Protein AF-A0A7G3ZBJ2-F1 (afdb_monomer)

Secondary structure (DSSP, 8-state):
---------------------S------------S---S---SS----PPPEES-TTT--EEEE-TTS-EEEEPP--HHHHHHHHHIIIIII--SPPPPTTGGGSS-HHHHTT-TT--TTSHHHHHHHHHHHHHHHHTT-HHHHHHHHHHHHHHHGGG-GGGTTHHHHHHHHHHHHHHHHHHHHHHHHHHHHHTT-

Solvent-accessible surface area (backbone atoms only — not comparable to full-atom values): 12617 Å² total; per-residue (Å²): 134,90,86,82,87,84,86,82,91,78,91,79,80,92,75,87,87,79,89,77,78,96,73,84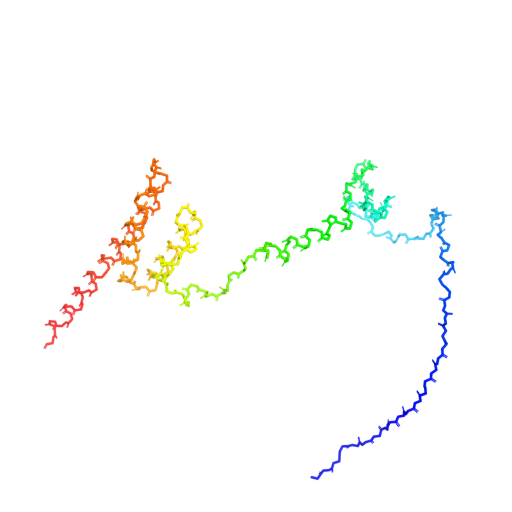,83,76,76,82,87,68,93,73,93,77,81,81,80,81,87,84,80,86,64,93,87,78,75,86,66,77,71,46,72,77,35,88,70,49,42,25,31,43,41,70,42,97,85,71,51,75,43,81,43,88,36,66,31,67,68,60,51,52,50,50,52,45,42,38,67,72,70,66,58,54,85,83,80,80,62,90,66,50,77,77,80,50,65,71,75,59,54,77,69,40,89,85,61,54,75,88,40,65,69,54,44,50,54,54,52,50,50,37,53,49,29,47,74,73,64,41,27,68,62,20,22,54,52,26,52,57,49,41,64,66,42,58,83,68,40,62,90,60,74,46,46,68,62,43,52,54,32,52,52,49,21,54,51,26,52,52,51,55,54,51,53,56,52,52,55,56,57,62,66,73,79,114

pLDDT: mean 74.69, std 22.21, range [30.48, 97.62]

Sequence (196 aa):
MQHLRSLPRTSATIGLRFIRNMSELTAARSADDAGGYSRRNGAKNQSITKPISLDETSGEVLVRKATGKTKVRKGQSDEEYQNQLYQHFQVEGGPKRTEIGWMDNVQPMDLLKDPNEHFEVKLTRQKLSDFCRRLYYHRDYAKCAELCDELVERYQPLNKKNKIAREIQELEFMAESSRRVLRIDGLNENLSNVHV

Structure (mmCIF, N/CA/C/O backbone):
data_AF-A0A7G3ZBJ2-F1
#
_entry.id   AF-A0A7G3ZBJ2-F1
#
loop_
_atom_site.group_PDB
_atom_site.id
_atom_site.type_symbol
_atom_site.label_atom_id
_atom_site.label_alt_id
_atom_site.label_comp_id
_atom_site.label_asym_id
_atom_site.label_entity_id
_atom_site.label_seq_id
_atom_site.pdbx_PDB_ins_code
_atom_site.Cartn_x
_atom_site.Cartn_y
_atom_site.Cartn_z
_atom_site.occupancy
_atom_site.B_iso_or_equiv
_atom_site.auth_seq_id
_atom_site.auth_comp_id
_atom_site.auth_asym_id
_atom_site.auth_atom_id
_atom_site.pdbx_PDB_model_num
ATOM 1 N N . MET A 1 1 ? -29.398 -47.513 -35.652 1.00 38.84 1 MET A N 1
ATOM 2 C CA . MET A 1 1 ? -29.073 -48.000 -37.010 1.00 38.84 1 MET A CA 1
ATOM 3 C C . MET A 1 1 ? -28.950 -46.783 -37.914 1.00 38.84 1 MET A C 1
ATOM 5 O O . MET A 1 1 ? -29.876 -45.994 -37.962 1.00 38.84 1 MET A O 1
ATOM 9 N N . GLN A 1 2 ? -27.715 -46.413 -38.252 1.00 34.38 2 GLN A N 1
ATOM 10 C CA . GLN A 1 2 ? -27.186 -46.468 -39.625 1.00 34.38 2 GLN A CA 1
ATOM 11 C C . GLN A 1 2 ? -27.969 -45.606 -40.628 1.00 34.38 2 GLN A C 1
ATOM 13 O O . GLN A 1 2 ? -29.032 -46.001 -41.083 1.00 34.38 2 GLN A O 1
ATOM 18 N N . HIS A 1 3 ? -27.416 -44.442 -40.980 1.00 32.34 3 HIS A N 1
ATOM 19 C CA . HIS A 1 3 ? -26.859 -44.175 -42.315 1.00 32.34 3 HIS A CA 1
ATOM 20 C C . HIS A 1 3 ? -26.637 -42.667 -42.506 1.00 32.34 3 HIS A C 1
ATOM 22 O O . HIS A 1 3 ? -27.520 -41.946 -42.959 1.00 32.34 3 HIS A O 1
ATOM 28 N N . LEU A 1 4 ? -25.417 -42.198 -42.230 1.00 39.12 4 LEU A N 1
ATOM 29 C CA . LEU A 1 4 ? -24.879 -41.025 -42.916 1.00 39.12 4 LEU A CA 1
ATOM 30 C C . LEU A 1 4 ? -23.773 -41.497 -43.854 1.00 39.12 4 LEU A C 1
ATOM 32 O O . LEU A 1 4 ? -22.937 -42.332 -43.508 1.00 39.12 4 LEU A O 1
ATOM 36 N N . ARG A 1 5 ? -23.911 -41.037 -45.092 1.00 37.78 5 ARG A N 1
ATOM 37 C CA . ARG A 1 5 ? -23.272 -41.541 -46.299 1.00 37.78 5 ARG A CA 1
ATOM 38 C C . ARG A 1 5 ? -21.774 -41.251 -46.288 1.00 37.78 5 ARG A C 1
ATOM 40 O O . ARG A 1 5 ? -21.350 -4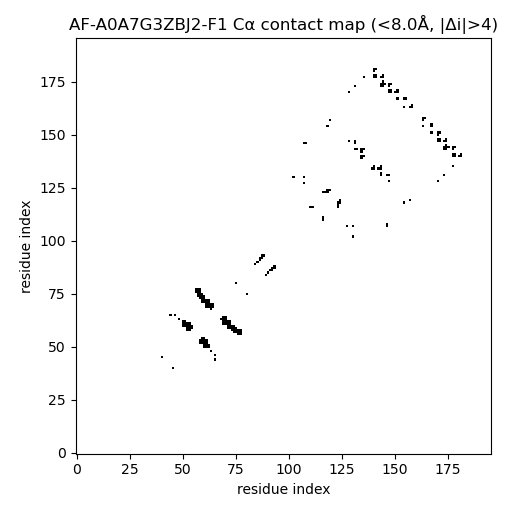0.130 -46.025 1.00 37.78 5 ARG A O 1
ATOM 47 N N . SER A 1 6 ? -21.005 -42.285 -46.603 1.00 37.03 6 SER A N 1
ATOM 48 C CA . SER A 1 6 ? -19.608 -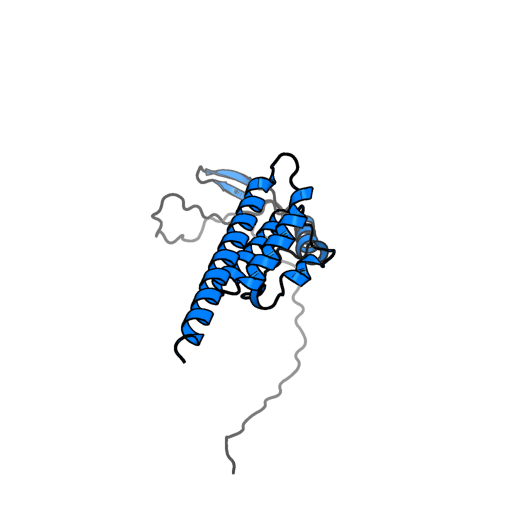42.216 -47.007 1.00 37.03 6 SER A CA 1
ATOM 49 C C . SER A 1 6 ? -19.486 -41.775 -48.469 1.00 37.03 6 SER A C 1
ATOM 51 O O . SER A 1 6 ? -20.441 -41.918 -49.233 1.00 37.03 6 SER A O 1
ATOM 53 N N . LEU A 1 7 ? -18.294 -41.263 -48.812 1.00 34.91 7 LEU A N 1
ATOM 54 C CA . LEU A 1 7 ? -17.491 -41.417 -50.049 1.00 34.91 7 LEU A CA 1
ATOM 55 C C . LEU A 1 7 ? -16.708 -40.108 -50.333 1.00 34.91 7 LEU A C 1
ATOM 57 O O . LEU A 1 7 ? -17.229 -39.035 -50.044 1.00 34.91 7 LEU A O 1
ATOM 61 N N . PRO A 1 8 ? -15.538 -40.131 -51.005 1.00 41.84 8 PRO A N 1
ATOM 62 C CA . PRO A 1 8 ? -14.461 -41.121 -50.986 1.00 41.84 8 PRO A CA 1
ATOM 63 C C . PRO A 1 8 ? -13.071 -40.493 -50.707 1.00 41.84 8 PRO A C 1
ATOM 65 O O . PRO A 1 8 ? -12.829 -39.305 -50.903 1.00 41.84 8 PRO A O 1
ATOM 68 N N . ARG A 1 9 ? -12.126 -41.344 -50.286 1.00 38.50 9 ARG A N 1
ATOM 69 C CA . ARG A 1 9 ? -10.682 -41.066 -50.292 1.00 38.50 9 ARG A CA 1
ATOM 70 C C . ARG A 1 9 ? -10.155 -41.118 -51.727 1.00 38.50 9 ARG A C 1
ATOM 72 O O . ARG A 1 9 ? -10.392 -42.106 -52.416 1.00 38.50 9 ARG A O 1
ATOM 79 N N . THR A 1 10 ? -9.345 -40.139 -52.115 1.00 39.84 10 THR A N 1
ATOM 80 C CA . THR A 1 10 ? -8.443 -40.241 -53.270 1.00 39.84 10 THR A CA 1
ATOM 81 C C . THR A 1 10 ? -7.016 -39.934 -52.830 1.00 39.84 10 THR A C 1
ATOM 83 O O . THR A 1 10 ? -6.687 -38.799 -52.494 1.00 39.84 10 THR A O 1
ATOM 86 N N . SER A 1 11 ? -6.185 -40.977 -52.825 1.00 36.69 11 SER A N 1
ATOM 87 C CA . SER A 1 11 ? -4.726 -40.886 -52.883 1.00 36.69 11 SER A CA 1
ATOM 88 C C . SER A 1 11 ? -4.293 -40.394 -54.263 1.00 36.69 11 SER A C 1
ATOM 90 O O . SER A 1 11 ? -4.744 -40.949 -55.261 1.00 36.69 11 SER A O 1
ATOM 92 N N . ALA A 1 12 ? -3.368 -39.438 -54.314 1.00 34.38 12 ALA A N 1
ATOM 93 C CA . ALA A 1 12 ? -2.434 -39.247 -55.427 1.00 34.38 12 ALA A CA 1
ATOM 94 C C . ALA A 1 12 ? -1.265 -38.383 -54.913 1.00 34.38 12 ALA A C 1
ATOM 96 O O . ALA A 1 12 ? -1.462 -37.245 -54.508 1.00 34.38 12 ALA A O 1
ATOM 97 N N . THR A 1 13 ? -0.123 -38.996 -54.610 1.00 35.88 13 THR A N 1
ATOM 98 C CA . THR A 1 13 ? 1.076 -39.066 -55.470 1.00 35.88 13 THR A CA 1
ATOM 99 C C . THR A 1 13 ? 2.076 -37.962 -55.130 1.00 35.88 13 THR A C 1
ATOM 101 O O . THR A 1 13 ? 1.893 -36.787 -55.426 1.00 35.88 13 THR A O 1
ATOM 104 N N . ILE A 1 14 ? 3.164 -38.405 -54.501 1.00 41.78 14 ILE A N 1
ATOM 105 C CA . ILE A 1 14 ? 4.417 -37.686 -54.279 1.00 41.78 14 ILE A CA 1
ATOM 106 C C . ILE A 1 14 ? 4.976 -37.227 -55.631 1.00 41.78 14 ILE A C 1
ATOM 108 O O . ILE A 1 14 ? 5.283 -38.049 -56.492 1.00 41.78 14 ILE A O 1
ATOM 112 N N . GLY A 1 15 ? 5.130 -35.914 -55.791 1.00 30.94 15 GLY A N 1
ATOM 113 C CA . GLY A 1 15 ? 5.849 -35.286 -56.893 1.00 30.94 15 GLY A CA 1
ATOM 114 C C . GLY A 1 15 ? 6.972 -34.419 -56.342 1.00 30.94 15 GLY A C 1
ATOM 115 O O . GLY A 1 15 ? 6.748 -33.283 -55.935 1.00 30.94 15 GLY A O 1
ATOM 116 N N . LEU A 1 16 ? 8.183 -34.977 -56.308 1.00 39.56 16 LEU A N 1
ATOM 117 C CA . LEU A 1 16 ? 9.421 -34.216 -56.175 1.00 39.56 16 LEU A CA 1
ATOM 118 C C . LEU A 1 16 ? 9.603 -33.276 -57.381 1.00 39.56 16 LEU A C 1
ATOM 120 O O . LEU A 1 16 ? 9.227 -33.626 -58.497 1.00 39.56 16 LEU A O 1
ATOM 124 N N . ARG A 1 17 ? 10.365 -32.201 -57.134 1.00 36.50 17 ARG A N 1
ATOM 125 C CA . ARG A 1 17 ? 10.968 -31.218 -58.062 1.00 36.50 17 ARG A CA 1
ATOM 126 C C . ARG A 1 17 ? 10.160 -29.934 -58.261 1.00 36.50 17 ARG A C 1
ATOM 128 O O . ARG A 1 17 ? 9.289 -29.866 -59.114 1.00 36.50 17 ARG A O 1
ATOM 135 N N . PHE A 1 18 ? 10.623 -28.862 -57.620 1.00 32.25 18 PHE A N 1
ATOM 136 C CA . PHE A 1 18 ? 11.300 -27.809 -58.381 1.00 32.25 18 PHE A CA 1
ATOM 137 C C . PHE A 1 18 ? 12.187 -26.971 -57.450 1.00 32.25 18 PHE A C 1
ATOM 139 O O . PHE A 1 18 ? 11.706 -26.217 -56.610 1.00 32.25 18 PHE A O 1
ATOM 146 N N . ILE A 1 19 ? 13.501 -27.130 -57.607 1.00 42.44 19 ILE A N 1
ATOM 147 C CA . ILE A 1 19 ? 14.496 -26.162 -57.148 1.00 42.44 19 ILE A CA 1
ATOM 148 C C . ILE A 1 19 ? 14.246 -24.908 -57.985 1.00 42.44 19 ILE A C 1
ATOM 150 O O . ILE A 1 19 ? 14.411 -24.951 -59.204 1.00 42.44 19 ILE A O 1
ATOM 154 N N . ARG A 1 20 ? 13.805 -23.809 -57.367 1.00 39.06 20 ARG A N 1
ATOM 155 C CA . ARG A 1 20 ? 13.787 -22.507 -58.035 1.00 39.06 20 ARG A CA 1
ATOM 156 C C . ARG A 1 20 ? 14.965 -21.697 -57.512 1.00 39.06 20 ARG A C 1
ATOM 158 O O . ARG A 1 20 ? 15.033 -21.383 -56.328 1.00 39.06 20 ARG A O 1
ATOM 165 N N . ASN A 1 21 ? 15.901 -21.454 -58.423 1.00 33.31 21 ASN A N 1
ATOM 166 C CA . ASN A 1 21 ? 17.120 -20.682 -58.245 1.00 33.31 21 ASN A CA 1
ATOM 167 C C . ASN A 1 21 ? 16.863 -19.355 -57.515 1.00 33.31 21 ASN A C 1
ATOM 169 O O . ASN A 1 21 ? 16.051 -18.541 -57.950 1.00 33.31 21 ASN A O 1
ATOM 173 N N . MET A 1 22 ? 17.615 -19.147 -56.433 1.00 38.25 22 MET A N 1
ATOM 174 C CA . MET A 1 22 ? 17.871 -17.859 -55.785 1.00 38.25 22 MET A CA 1
ATOM 175 C C . MET A 1 22 ? 18.928 -17.095 -56.595 1.00 38.25 22 MET A C 1
ATOM 177 O O . MET A 1 22 ? 20.087 -16.995 -56.204 1.00 38.25 22 MET A O 1
ATOM 181 N N . SER A 1 23 ? 18.540 -16.597 -57.762 1.00 41.78 23 SER A N 1
ATOM 182 C CA . SER A 1 23 ? 19.314 -15.619 -58.527 1.00 41.78 23 SER A CA 1
ATOM 183 C C . SER A 1 23 ? 18.360 -14.902 -59.474 1.00 41.78 23 SER A C 1
ATOM 185 O O . SER A 1 23 ? 17.627 -15.575 -60.191 1.00 41.78 23 SER A O 1
ATOM 187 N N . GLU A 1 24 ? 18.411 -13.568 -59.472 1.00 34.69 24 GLU A N 1
ATOM 188 C CA . GLU A 1 24 ? 17.539 -12.616 -60.189 1.00 34.69 24 GLU A CA 1
ATOM 189 C C . GLU A 1 24 ? 16.299 -12.121 -59.424 1.00 34.69 24 GLU A C 1
ATOM 191 O O . GLU A 1 24 ? 15.160 -12.230 -59.867 1.00 34.69 24 GLU A O 1
ATOM 196 N N . LEU A 1 25 ? 16.538 -11.447 -58.296 1.00 35.69 25 LEU A N 1
ATOM 197 C CA . LEU A 1 25 ? 15.772 -10.242 -57.967 1.00 35.69 25 LEU A CA 1
ATOM 198 C C . LEU A 1 25 ? 16.616 -9.050 -58.415 1.00 35.69 25 LEU A C 1
ATOM 200 O O . LEU A 1 25 ? 17.435 -8.514 -57.671 1.00 35.69 25 LEU A O 1
ATOM 204 N N . THR A 1 26 ? 16.468 -8.680 -59.684 1.00 31.06 26 THR A N 1
ATOM 205 C CA . THR A 1 26 ? 16.957 -7.407 -60.202 1.00 31.06 26 THR A CA 1
ATOM 206 C C . THR A 1 26 ? 16.241 -6.293 -59.446 1.00 31.06 26 THR A C 1
ATOM 208 O O . THR A 1 26 ? 15.053 -6.040 -59.633 1.00 31.06 26 THR A O 1
ATOM 211 N N . ALA A 1 27 ? 16.969 -5.644 -58.538 1.00 37.03 27 ALA A N 1
ATOM 212 C CA . ALA A 1 27 ? 16.529 -4.422 -57.890 1.00 37.03 27 ALA A CA 1
ATOM 213 C C . ALA A 1 27 ? 16.162 -3.404 -58.977 1.00 37.03 27 ALA A C 1
ATOM 215 O O . ALA A 1 27 ? 17.021 -2.981 -59.756 1.00 37.03 27 ALA A O 1
ATOM 216 N N . ALA A 1 28 ? 14.884 -3.031 -59.040 1.00 30.48 28 ALA A N 1
ATOM 217 C CA . ALA A 1 28 ? 14.400 -1.978 -59.916 1.00 30.48 28 ALA A CA 1
ATOM 218 C C . ALA A 1 28 ? 15.052 -0.648 -59.507 1.00 30.48 28 ALA A C 1
ATOM 220 O O . ALA A 1 28 ? 14.582 0.075 -58.630 1.00 30.48 28 ALA A O 1
ATOM 221 N N . ARG A 1 29 ? 16.185 -0.340 -60.139 1.00 41.03 29 ARG A N 1
ATOM 222 C CA . ARG A 1 29 ? 16.780 0.992 -60.188 1.00 41.03 29 ARG A CA 1
ATOM 223 C C . ARG A 1 29 ? 16.007 1.813 -61.215 1.00 41.03 29 ARG A C 1
ATOM 225 O O . ARG A 1 29 ? 16.384 1.830 -62.379 1.00 41.03 29 ARG A O 1
ATOM 232 N N . SER A 1 30 ? 14.934 2.465 -60.788 1.00 35.56 30 SER A N 1
ATOM 233 C CA . SER A 1 30 ? 14.492 3.777 -61.282 1.00 35.56 30 SER A CA 1
ATOM 234 C C . SER A 1 30 ? 13.194 4.154 -60.592 1.00 35.56 30 SER A C 1
ATOM 236 O O . SER A 1 30 ? 12.269 3.354 -60.474 1.00 35.56 30 SER A O 1
ATOM 238 N N . ALA A 1 31 ? 13.152 5.388 -60.102 1.00 45.31 31 ALA A N 1
ATOM 239 C CA . ALA A 1 31 ? 11.921 6.035 -59.702 1.00 45.31 31 ALA A CA 1
ATOM 240 C C . ALA A 1 31 ? 11.109 6.330 -60.970 1.00 45.31 31 ALA A C 1
ATOM 242 O O . ALA A 1 31 ? 11.235 7.410 -61.540 1.00 45.31 31 ALA A O 1
ATOM 243 N N . ASP A 1 32 ? 10.308 5.363 -61.412 1.00 33.22 32 ASP A N 1
ATOM 244 C CA . ASP A 1 32 ? 9.278 5.607 -62.415 1.00 33.22 32 ASP A CA 1
ATOM 245 C C . ASP A 1 32 ? 8.028 6.142 -61.713 1.00 33.22 32 ASP A C 1
ATOM 247 O O . ASP A 1 32 ? 7.272 5.435 -61.043 1.00 33.22 32 ASP A O 1
ATOM 251 N N . ASP A 1 33 ? 7.857 7.451 -61.857 1.00 50.22 33 ASP A N 1
ATOM 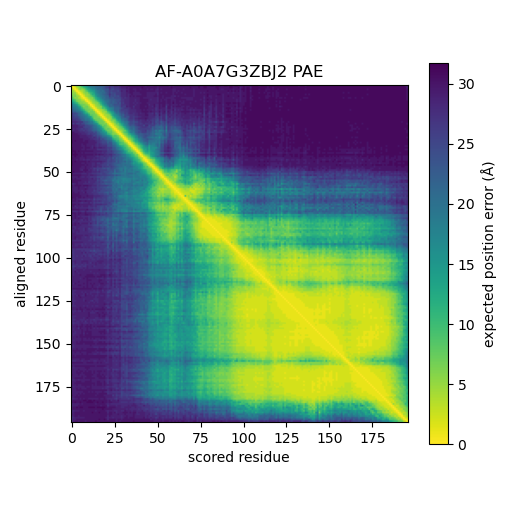252 C CA . ASP A 1 33 ? 6.668 8.214 -61.511 1.00 50.22 33 ASP A CA 1
ATOM 253 C C . ASP A 1 33 ? 5.547 7.854 -62.506 1.00 50.22 33 ASP A C 1
ATOM 255 O O . ASP A 1 33 ? 5.306 8.552 -63.489 1.00 50.22 33 ASP A O 1
ATOM 259 N N . ALA A 1 34 ? 4.902 6.699 -62.321 1.00 42.94 34 ALA A N 1
ATOM 260 C CA . ALA A 1 34 ? 3.821 6.255 -63.200 1.00 42.94 34 ALA A CA 1
ATOM 261 C C . ALA A 1 34 ? 2.814 5.350 -62.470 1.00 42.94 34 ALA A C 1
ATOM 263 O O . ALA A 1 34 ? 2.976 4.134 -62.408 1.00 42.94 34 ALA A O 1
ATOM 264 N N . GLY A 1 35 ? 1.726 5.933 -61.946 1.00 34.09 35 GLY A N 1
ATOM 265 C CA . GLY A 1 35 ? 0.569 5.134 -61.518 1.00 34.09 35 GLY A CA 1
ATOM 266 C C . GLY A 1 35 ? -0.373 5.764 -60.492 1.00 34.09 35 GLY A C 1
ATOM 267 O O . GLY A 1 35 ? -0.437 5.310 -59.358 1.00 34.09 35 GLY A O 1
ATOM 268 N N . GLY A 1 36 ? -1.141 6.777 -60.905 1.00 36.84 36 GLY A N 1
ATOM 269 C CA . GLY A 1 36 ? -2.506 7.052 -60.426 1.00 36.84 36 GLY A CA 1
ATOM 270 C C . GLY A 1 36 ? -2.800 7.002 -58.918 1.00 36.84 36 GLY A C 1
ATOM 271 O O . GLY A 1 36 ? -3.509 6.112 -58.453 1.00 36.84 36 GLY A O 1
ATOM 272 N N . TYR A 1 37 ? -2.414 8.038 -58.170 1.00 41.81 37 TYR A N 1
ATOM 273 C CA . TYR A 1 37 ? -3.055 8.323 -56.883 1.00 41.81 37 TYR A CA 1
ATOM 274 C C . TYR A 1 37 ? -4.494 8.801 -57.126 1.00 41.81 37 TYR A C 1
ATOM 276 O O . TYR A 1 37 ? -4.718 9.889 -57.663 1.00 41.81 37 TYR A O 1
ATOM 284 N N . SER A 1 38 ? -5.476 7.986 -56.726 1.00 44.78 38 SER A N 1
ATOM 285 C CA . SER A 1 38 ? -6.883 8.386 -56.638 1.00 44.78 38 SER A CA 1
ATOM 286 C C . SER A 1 38 ? -6.992 9.681 -55.828 1.00 44.78 38 SER A C 1
ATOM 288 O O . SER A 1 38 ? -6.735 9.716 -54.624 1.00 44.78 38 SER A O 1
ATOM 290 N N . ARG A 1 39 ? -7.341 10.773 -56.515 1.00 46.78 39 ARG A N 1
ATOM 291 C CA . ARG A 1 39 ? -7.522 12.107 -55.940 1.00 46.78 39 ARG A CA 1
ATOM 292 C C . ARG A 1 39 ? -8.832 12.159 -55.152 1.00 46.78 39 ARG A C 1
ATOM 294 O O . ARG A 1 39 ? -9.816 12.735 -55.600 1.00 46.78 39 ARG A O 1
ATOM 301 N N . ARG A 1 40 ? -8.841 11.592 -53.949 1.00 48.91 40 ARG A N 1
ATOM 302 C CA . ARG A 1 40 ? -9.717 12.058 -52.861 1.00 48.91 40 ARG A CA 1
ATOM 303 C C . ARG A 1 40 ? -8.842 12.522 -51.699 1.00 48.91 40 ARG A C 1
ATOM 305 O O . ARG A 1 40 ? -8.891 11.986 -50.602 1.00 48.91 40 ARG A O 1
ATOM 312 N N . ASN A 1 41 ? -8.009 13.520 -51.995 1.00 43.47 41 ASN A N 1
ATOM 313 C CA . ASN A 1 41 ? -7.133 14.199 -51.045 1.00 43.47 41 ASN A CA 1
ATOM 314 C C . ASN A 1 41 ? -7.775 15.537 -50.659 1.00 43.47 41 ASN A C 1
ATOM 316 O O . ASN A 1 41 ? -8.068 16.346 -51.536 1.00 43.47 41 ASN A O 1
ATOM 320 N N . GLY A 1 42 ? -7.990 15.763 -49.360 1.00 45.06 42 GLY A N 1
ATOM 321 C CA . GLY A 1 42 ? -8.689 16.953 -48.856 1.00 45.06 42 GLY A CA 1
ATOM 322 C C . GLY A 1 42 ? -8.424 17.309 -47.388 1.00 45.06 42 GLY A C 1
ATOM 323 O O . GLY A 1 42 ? -9.189 18.073 -46.814 1.00 45.06 42 GLY A O 1
ATOM 324 N N . ALA A 1 43 ? -7.357 16.795 -46.766 1.00 51.31 43 ALA A N 1
ATOM 325 C CA . ALA A 1 43 ? -6.934 17.233 -45.434 1.00 51.31 43 ALA A CA 1
ATOM 326 C C . ALA A 1 43 ? -5.463 17.675 -45.444 1.00 51.31 43 ALA A C 1
ATOM 328 O O . ALA A 1 43 ? -4.601 17.022 -46.035 1.00 51.31 43 ALA A O 1
ATOM 329 N N . LYS A 1 44 ? -5.180 18.806 -44.786 1.00 45.25 44 LYS A N 1
ATOM 330 C CA . LYS A 1 44 ? -3.832 19.364 -44.594 1.00 45.25 44 LYS A CA 1
ATOM 331 C C . LYS A 1 44 ? -2.962 18.319 -43.862 1.00 45.25 44 LYS A C 1
ATOM 333 O O . LYS A 1 44 ? -3.402 17.793 -42.846 1.00 45.25 44 LYS A O 1
ATOM 338 N N . ASN A 1 45 ? -1.741 18.064 -44.352 1.00 49.19 45 ASN A N 1
ATOM 339 C CA . ASN A 1 45 ? -0.761 17.069 -43.857 1.00 49.19 45 ASN A CA 1
ATOM 340 C C . ASN A 1 45 ? -0.956 15.599 -44.288 1.00 49.19 45 ASN A C 1
ATOM 342 O O . ASN A 1 45 ? -0.853 14.700 -43.457 1.00 49.19 45 ASN A O 1
ATOM 346 N N . GLN A 1 46 ? -1.139 15.312 -45.579 1.00 53.69 46 GLN A N 1
ATOM 347 C CA . GLN A 1 46 ? -0.926 13.949 -46.086 1.00 53.69 46 GLN A CA 1
ATOM 348 C C . GLN A 1 46 ? 0.257 13.877 -47.056 1.00 53.69 46 GLN A C 1
ATOM 350 O O . GLN A 1 46 ? 0.109 14.025 -48.263 1.00 53.69 46 GLN A O 1
ATOM 355 N N . SER A 1 47 ? 1.437 13.585 -46.508 1.00 48.53 47 SER A N 1
ATOM 356 C CA . SER A 1 47 ? 2.474 12.835 -47.220 1.00 48.53 47 SER A CA 1
ATOM 357 C C . SER A 1 47 ? 2.822 11.604 -46.385 1.00 48.53 47 SER A C 1
ATOM 359 O O . SER A 1 47 ? 3.827 11.579 -45.673 1.00 48.53 47 SER A O 1
ATOM 361 N N . ILE A 1 48 ? 1.972 10.577 -46.435 1.00 51.62 48 ILE A N 1
ATOM 362 C CA . ILE A 1 48 ? 2.367 9.233 -45.996 1.00 51.62 48 ILE A CA 1
ATOM 363 C C . ILE A 1 48 ? 3.235 8.648 -47.118 1.00 51.62 48 ILE A C 1
ATOM 365 O O . ILE A 1 48 ? 2.824 7.783 -47.884 1.00 51.62 48 ILE A O 1
ATOM 369 N N . THR A 1 49 ? 4.444 9.185 -47.270 1.00 56.91 49 THR A N 1
ATOM 370 C CA . THR A 1 49 ? 5.524 8.464 -47.946 1.00 56.91 49 THR A CA 1
ATOM 371 C C . THR A 1 49 ? 5.950 7.359 -46.998 1.00 56.91 49 THR A C 1
ATOM 373 O O . THR A 1 49 ? 6.322 7.651 -45.858 1.00 56.91 49 THR A O 1
ATOM 376 N N . LYS A 1 50 ? 5.863 6.103 -47.448 1.00 57.56 50 LYS A N 1
ATOM 377 C CA . LYS A 1 50 ? 6.431 4.975 -46.708 1.00 57.56 50 LYS A CA 1
ATOM 378 C C . LYS A 1 50 ? 7.885 5.324 -46.346 1.00 57.56 50 LYS A C 1
ATOM 380 O O . LYS A 1 50 ? 8.579 5.885 -47.200 1.00 57.56 50 LYS A O 1
ATOM 385 N N . PRO A 1 51 ? 8.320 5.082 -45.100 1.00 59.97 51 PRO A N 1
ATOM 386 C CA . PRO A 1 51 ? 9.702 5.316 -44.711 1.00 59.97 51 PRO A CA 1
ATOM 387 C C . PRO A 1 51 ? 10.642 4.594 -45.680 1.00 59.97 51 PRO A C 1
ATOM 389 O O . PRO A 1 51 ? 10.422 3.427 -45.993 1.00 59.97 51 PRO A O 1
ATOM 392 N N . ILE A 1 52 ? 11.656 5.305 -46.173 1.00 64.56 52 ILE A N 1
ATOM 393 C CA . ILE A 1 52 ? 12.707 4.715 -47.003 1.00 64.56 52 ILE A CA 1
ATOM 394 C C . ILE A 1 52 ? 13.802 4.279 -46.031 1.00 64.56 52 ILE A C 1
ATOM 396 O O . ILE A 1 52 ? 14.387 5.131 -45.352 1.00 64.56 52 ILE A O 1
ATOM 400 N N . SER A 1 53 ? 14.023 2.970 -45.916 1.00 62.28 53 SER A N 1
ATOM 401 C CA . SER A 1 53 ? 15.168 2.408 -45.199 1.00 62.28 53 SER A CA 1
ATOM 402 C C . SER A 1 53 ? 16.443 2.822 -45.930 1.00 62.28 53 SER A C 1
ATOM 404 O O . SER A 1 53 ? 16.562 2.624 -47.138 1.00 62.28 53 SER A O 1
ATOM 406 N N . LEU A 1 54 ? 17.356 3.476 -45.213 1.00 63.44 54 LEU A N 1
ATOM 407 C CA . LEU A 1 54 ? 18.632 3.936 -45.767 1.00 63.44 54 LEU A CA 1
ATOM 408 C C . LEU A 1 54 ? 19.689 2.837 -45.722 1.00 63.44 54 LEU A C 1
ATOM 410 O O . LEU A 1 54 ? 20.538 2.776 -46.606 1.00 63.44 54 LEU A O 1
ATOM 414 N N . ASP A 1 55 ? 19.613 1.984 -44.706 1.00 66.25 55 ASP A N 1
ATOM 415 C CA . ASP A 1 55 ? 20.541 0.891 -44.476 1.00 66.25 55 ASP A CA 1
ATOM 416 C C . ASP A 1 55 ? 19.809 -0.256 -43.766 1.00 66.25 55 ASP A C 1
ATOM 418 O O . ASP A 1 55 ? 19.142 -0.048 -42.749 1.00 66.25 55 ASP A O 1
ATOM 422 N N . GLU A 1 56 ? 19.906 -1.457 -44.336 1.00 66.12 56 GLU A N 1
ATOM 423 C CA . GLU A 1 56 ? 19.268 -2.670 -43.813 1.00 66.12 56 GLU A CA 1
ATOM 424 C C . GLU A 1 56 ? 19.946 -3.149 -42.521 1.00 66.12 56 GLU A C 1
ATOM 426 O O . GLU A 1 56 ? 19.284 -3.739 -41.676 1.00 66.12 56 GLU A O 1
ATOM 431 N N . THR A 1 57 ? 21.233 -2.838 -42.327 1.00 66.19 57 THR A N 1
ATOM 432 C CA . THR A 1 57 ? 22.017 -3.287 -41.165 1.00 66.19 57 THR A CA 1
ATOM 433 C C . THR A 1 57 ? 21.844 -2.421 -39.915 1.00 66.19 57 THR A C 1
ATOM 435 O O . THR A 1 57 ? 21.728 -2.943 -38.808 1.00 66.19 57 THR A O 1
ATOM 438 N N . SER A 1 58 ? 21.819 -1.093 -40.053 1.00 68.00 58 SER A N 1
ATOM 439 C CA . SER A 1 58 ? 21.607 -0.173 -38.922 1.00 68.00 58 SER A CA 1
ATOM 440 C C . SER A 1 58 ? 20.133 0.122 -38.632 1.00 68.00 58 SER A C 1
ATOM 442 O O . SER A 1 58 ? 19.818 0.702 -37.591 1.00 68.00 58 SER A O 1
ATOM 444 N N . GLY A 1 59 ? 19.226 -0.241 -39.546 1.00 69.56 59 GLY A N 1
ATOM 445 C CA . GLY A 1 59 ? 17.796 0.048 -39.438 1.00 69.56 59 GLY A CA 1
ATOM 446 C C . GLY A 1 59 ? 17.465 1.540 -39.564 1.00 69.56 59 GLY A C 1
ATOM 447 O O . GLY A 1 59 ? 16.401 1.977 -39.121 1.00 69.56 59 GLY A O 1
ATOM 448 N N . GLU A 1 60 ? 18.381 2.358 -40.094 1.00 80.62 60 GLU A N 1
ATOM 449 C CA . GLU A 1 60 ? 18.186 3.801 -40.226 1.00 80.62 60 GLU A CA 1
ATOM 450 C C . GLU A 1 60 ? 17.097 4.143 -41.245 1.00 80.62 60 GLU A C 1
ATOM 452 O O . GLU A 1 60 ? 17.025 3.601 -42.351 1.00 80.62 60 GLU A O 1
ATOM 457 N N . VAL A 1 61 ? 16.248 5.109 -40.882 1.00 78.50 61 VAL A N 1
ATOM 458 C CA . VAL A 1 61 ? 15.071 5.471 -41.677 1.00 78.50 61 VAL A CA 1
ATOM 459 C C . VAL A 1 61 ? 15.073 6.950 -42.032 1.00 78.50 61 VAL A C 1
ATOM 461 O O . VAL A 1 61 ? 15.148 7.827 -41.161 1.00 78.50 61 VAL A O 1
ATOM 464 N N . LEU A 1 62 ? 14.890 7.247 -43.321 1.00 77.31 62 LEU A N 1
ATOM 465 C CA . LEU A 1 62 ? 14.642 8.603 -43.793 1.00 77.31 62 LEU A CA 1
ATOM 466 C C . LEU A 1 62 ? 13.156 8.949 -43.652 1.00 77.31 62 LEU A C 1
ATOM 468 O O . LEU A 1 62 ? 12.292 8.367 -44.310 1.00 77.31 62 LEU A O 1
ATOM 472 N N . VAL A 1 63 ? 12.851 9.955 -42.833 1.00 75.12 63 VAL A N 1
ATOM 473 C CA . VAL A 1 63 ? 11.481 10.449 -42.643 1.00 75.12 63 VAL A CA 1
ATOM 474 C C . VAL A 1 63 ? 11.359 11.869 -43.191 1.00 75.12 63 VAL A C 1
ATOM 476 O O . VAL A 1 63 ? 12.098 12.773 -42.787 1.00 75.12 63 VAL A O 1
ATOM 479 N N . ARG A 1 64 ? 10.394 12.098 -44.092 1.00 74.25 64 ARG A N 1
ATOM 480 C CA . ARG A 1 64 ? 10.005 13.450 -44.525 1.00 74.25 64 ARG A CA 1
ATOM 481 C C . ARG A 1 64 ? 9.120 14.098 -43.463 1.00 74.25 64 ARG A C 1
ATOM 483 O O . ARG A 1 64 ? 8.112 13.533 -43.051 1.00 74.25 64 ARG A O 1
ATOM 490 N N . LYS A 1 65 ? 9.500 15.290 -43.000 1.00 72.12 65 LYS A N 1
ATOM 491 C CA . LYS A 1 65 ? 8.677 16.099 -42.092 1.00 72.12 65 LYS A CA 1
ATOM 492 C C . LYS A 1 65 ? 7.565 16.807 -42.868 1.00 72.12 65 LYS A C 1
ATOM 494 O O . LYS A 1 65 ? 7.716 17.080 -44.055 1.00 72.12 65 LYS A O 1
ATOM 499 N N . ALA A 1 66 ? 6.518 17.230 -42.159 1.00 67.25 66 ALA A N 1
ATOM 500 C CA . ALA A 1 66 ? 5.442 18.057 -42.719 1.00 67.25 66 ALA A CA 1
ATOM 501 C C . ALA A 1 66 ? 5.943 19.372 -43.360 1.00 67.25 66 ALA A C 1
ATOM 503 O O . ALA A 1 66 ? 5.303 19.909 -44.253 1.00 67.25 66 ALA A O 1
ATOM 504 N N . THR A 1 67 ? 7.115 19.869 -42.945 1.00 71.31 67 THR A N 1
ATOM 505 C CA . THR A 1 67 ? 7.779 21.055 -43.515 1.00 71.31 67 THR A CA 1
ATOM 506 C C . THR A 1 67 ? 8.568 20.779 -44.802 1.00 71.31 67 THR A C 1
ATOM 508 O O . THR A 1 67 ? 9.287 21.654 -45.272 1.00 71.31 67 THR A O 1
ATOM 511 N N . GLY A 1 68 ? 8.512 19.559 -45.344 1.00 66.62 68 GLY A N 1
ATOM 512 C CA . GLY A 1 68 ? 9.232 19.145 -46.555 1.00 66.62 68 GLY A CA 1
ATOM 513 C C . GLY A 1 68 ? 10.697 18.748 -46.336 1.00 66.62 68 GLY A C 1
ATOM 514 O O . GLY A 1 68 ? 11.289 18.103 -47.197 1.00 66.62 68 GLY A O 1
ATOM 515 N N . LYS A 1 69 ? 11.288 19.059 -45.173 1.00 74.00 69 LYS A N 1
ATOM 516 C CA . LYS A 1 69 ? 12.669 18.671 -44.832 1.00 74.00 69 LYS A CA 1
ATOM 517 C C . LYS A 1 69 ? 12.765 17.177 -44.496 1.00 74.00 69 LYS A C 1
ATOM 519 O O . LYS A 1 69 ? 11.949 16.657 -43.731 1.00 74.00 69 LYS A O 1
ATOM 524 N N . THR A 1 70 ? 13.790 16.499 -45.005 1.00 77.88 70 THR A N 1
ATOM 525 C CA . THR A 1 70 ? 14.130 15.112 -44.654 1.00 77.88 70 THR A CA 1
ATOM 526 C C . THR A 1 70 ? 14.932 15.062 -43.350 1.00 77.88 70 THR A C 1
ATOM 528 O O . THR A 1 70 ? 15.750 15.937 -43.069 1.00 77.88 70 THR A O 1
ATOM 531 N N . LYS A 1 71 ? 14.668 14.063 -42.503 1.00 78.44 71 LYS A N 1
ATOM 532 C CA . LYS A 1 71 ? 15.442 13.788 -41.286 1.00 78.44 71 LYS A CA 1
ATOM 533 C C . LYS A 1 71 ? 15.725 12.293 -41.194 1.00 78.44 71 LYS A C 1
ATOM 535 O O . LYS A 1 71 ? 14.791 11.499 -41.271 1.00 78.44 71 LYS A O 1
ATOM 540 N N . VAL A 1 72 ? 16.987 11.944 -40.958 1.00 79.12 72 VAL A N 1
ATOM 541 C CA . VAL A 1 72 ? 17.392 10.582 -40.592 1.00 79.12 72 VAL A CA 1
ATOM 542 C C . VAL A 1 72 ? 16.984 10.327 -39.142 1.00 79.12 72 VAL A C 1
ATOM 544 O O . VAL A 1 72 ? 17.207 11.161 -38.254 1.00 79.12 72 VAL A O 1
ATOM 547 N N . ARG A 1 73 ? 16.297 9.213 -38.905 1.00 80.06 73 ARG A N 1
ATOM 548 C CA . ARG A 1 73 ? 16.011 8.696 -37.567 1.00 80.06 73 ARG A CA 1
ATOM 549 C C . ARG A 1 73 ? 16.991 7.572 -37.283 1.00 80.06 73 ARG A C 1
ATOM 551 O O . ARG A 1 73 ? 17.206 6.739 -38.157 1.00 80.06 73 ARG A O 1
ATOM 558 N N . LYS A 1 74 ? 17.554 7.582 -36.069 1.00 80.44 74 LYS A N 1
ATOM 559 C CA . LYS A 1 74 ? 18.419 6.504 -35.597 1.00 80.44 74 LYS A CA 1
ATOM 560 C C . LYS A 1 74 ? 17.627 5.201 -35.700 1.00 80.44 74 LYS A C 1
ATOM 562 O O . LYS A 1 74 ? 16.519 5.134 -35.161 1.00 80.44 74 LYS A O 1
ATOM 567 N N . GLY A 1 75 ? 18.175 4.250 -36.440 1.00 76.06 75 GLY A N 1
ATOM 568 C CA . GLY A 1 75 ? 17.676 2.891 -36.460 1.00 76.06 75 GLY A CA 1
ATOM 569 C C . GLY A 1 75 ? 18.002 2.169 -35.162 1.00 76.06 75 GLY A C 1
ATOM 570 O O . GLY A 1 75 ? 18.809 2.640 -34.356 1.00 76.06 75 GLY A O 1
ATOM 571 N N . GLN A 1 76 ? 17.325 1.055 -34.951 1.00 80.50 76 GLN A N 1
ATOM 572 C CA . GLN A 1 76 ? 17.693 0.085 -33.936 1.00 80.50 76 GLN A CA 1
ATOM 573 C C . GLN A 1 76 ? 18.299 -1.096 -34.682 1.00 80.50 76 GLN A C 1
ATOM 575 O O . GLN A 1 76 ? 17.662 -1.598 -35.609 1.00 80.50 76 GLN A O 1
ATOM 580 N N . SER A 1 77 ? 19.509 -1.511 -34.309 1.00 81.94 77 SER A N 1
ATOM 581 C CA . SER A 1 77 ? 20.106 -2.698 -34.923 1.00 81.94 77 SER A CA 1
ATOM 582 C C . SER A 1 77 ? 19.398 -3.965 -34.444 1.00 81.94 77 SER A C 1
ATOM 584 O O . SER A 1 77 ? 18.814 -3.997 -33.353 1.00 81.94 77 SER A O 1
ATOM 586 N N . ASP A 1 78 ? 19.491 -5.035 -35.233 1.00 80.62 78 ASP A N 1
ATOM 587 C CA . ASP A 1 78 ? 18.938 -6.337 -34.853 1.00 80.62 78 ASP A CA 1
ATOM 588 C C . ASP A 1 78 ? 19.525 -6.826 -33.522 1.00 80.62 78 ASP A C 1
ATOM 590 O O . ASP A 1 78 ? 18.797 -7.335 -32.674 1.00 80.62 78 ASP A O 1
ATOM 594 N N . GLU A 1 79 ? 20.818 -6.599 -33.284 1.00 85.12 79 GLU A N 1
ATOM 595 C CA . GLU A 1 79 ? 21.481 -6.947 -32.023 1.00 85.12 79 GLU A CA 1
ATOM 596 C C . GLU A 1 79 ? 20.910 -6.169 -30.828 1.00 85.12 79 GLU A C 1
ATOM 598 O O . GLU A 1 79 ? 20.628 -6.754 -29.779 1.00 85.12 79 GLU A O 1
ATOM 603 N N . GLU A 1 80 ? 20.685 -4.858 -30.978 1.00 86.50 80 GLU A N 1
ATOM 604 C CA . GLU A 1 80 ? 20.073 -4.025 -29.937 1.00 86.50 80 GLU A CA 1
ATOM 605 C C . GLU A 1 80 ? 18.636 -4.476 -29.640 1.00 86.50 80 GLU A C 1
ATOM 607 O O . GLU A 1 80 ? 18.210 -4.477 -28.482 1.00 86.50 80 GLU A O 1
ATOM 612 N N . TYR A 1 81 ? 17.884 -4.869 -30.671 1.00 87.44 81 TYR A N 1
ATOM 613 C CA . TYR A 1 81 ? 16.529 -5.394 -30.521 1.00 87.44 81 TYR A CA 1
ATOM 614 C C . TYR A 1 81 ? 16.513 -6.754 -29.813 1.00 87.44 81 TYR A C 1
ATOM 616 O O . TYR A 1 81 ? 15.775 -6.931 -28.841 1.00 87.44 81 TYR A O 1
ATOM 624 N N . GLN A 1 82 ? 17.368 -7.692 -30.229 1.00 90.75 82 GLN A N 1
ATOM 625 C CA . GLN A 1 82 ? 17.479 -9.002 -29.582 1.00 90.75 82 GLN A CA 1
ATOM 626 C C . GLN A 1 82 ? 17.922 -8.878 -28.123 1.00 90.75 82 GLN A C 1
ATOM 628 O O . GLN A 1 82 ? 17.377 -9.561 -27.255 1.00 90.75 82 GLN A O 1
ATOM 633 N N . ASN A 1 83 ? 18.845 -7.962 -27.818 1.00 91.38 83 ASN A N 1
ATOM 634 C CA . ASN A 1 83 ? 19.251 -7.708 -26.441 1.00 91.38 83 ASN A CA 1
ATOM 635 C C . ASN A 1 83 ? 18.092 -7.142 -25.601 1.00 91.38 83 ASN A C 1
ATOM 637 O O . ASN A 1 83 ? 17.886 -7.580 -24.474 1.00 91.38 83 ASN A O 1
ATOM 641 N N . GLN A 1 84 ? 17.279 -6.228 -26.142 1.00 89.12 84 GLN A N 1
ATOM 642 C CA . GLN A 1 84 ? 16.085 -5.739 -25.437 1.00 89.12 84 GLN A CA 1
ATOM 643 C C . GLN A 1 84 ? 15.062 -6.845 -25.173 1.00 89.12 84 GLN A C 1
ATOM 645 O O . GLN A 1 84 ? 14.509 -6.908 -24.076 1.00 89.12 84 GLN A O 1
ATOM 650 N N . LEU A 1 85 ? 14.830 -7.738 -26.140 1.00 90.50 85 LEU A N 1
ATOM 651 C CA . LEU A 1 85 ? 13.960 -8.899 -25.941 1.00 90.50 85 LEU A CA 1
ATOM 652 C C . LEU A 1 85 ? 14.512 -9.831 -24.859 1.00 90.50 85 LEU A C 1
ATOM 654 O O . LEU A 1 85 ? 13.761 -10.263 -23.986 1.00 90.50 85 LEU A O 1
ATOM 658 N N . TYR A 1 86 ? 15.815 -10.112 -24.885 1.00 91.81 86 TYR A N 1
ATOM 659 C CA . TYR A 1 86 ? 16.474 -10.924 -23.867 1.00 91.81 86 TYR A CA 1
ATOM 660 C C . TYR A 1 86 ? 16.316 -10.308 -22.472 1.00 91.81 86 TYR A C 1
ATOM 662 O O . TYR A 1 86 ? 15.858 -10.985 -21.552 1.00 91.81 86 TYR A O 1
ATOM 670 N N . GLN A 1 87 ? 16.606 -9.014 -22.324 1.00 90.38 87 GLN A N 1
ATOM 671 C CA . GLN A 1 87 ? 16.434 -8.303 -21.055 1.00 90.38 87 GLN A CA 1
ATOM 672 C C . GLN A 1 87 ? 14.978 -8.356 -20.579 1.00 90.38 87 GLN A C 1
ATOM 674 O O . GLN A 1 87 ? 14.714 -8.738 -19.442 1.00 90.38 87 GLN A O 1
ATOM 679 N N . HIS A 1 88 ? 14.021 -8.068 -21.463 1.00 86.81 88 HIS A N 1
ATOM 680 C CA . HIS A 1 88 ? 12.605 -8.046 -21.112 1.00 86.81 88 HIS A CA 1
ATOM 681 C C . HIS A 1 88 ? 12.071 -9.428 -20.701 1.00 86.81 88 HIS A C 1
ATOM 683 O O . HIS A 1 88 ? 11.369 -9.540 -19.698 1.00 86.81 88 HIS A O 1
ATOM 689 N N . PHE A 1 89 ? 12.369 -10.485 -21.464 1.00 86.94 89 PHE A N 1
ATOM 690 C CA . PHE A 1 89 ? 11.759 -11.804 -21.263 1.00 86.94 89 PHE A CA 1
ATOM 691 C C . PHE A 1 89 ? 12.559 -12.743 -20.362 1.00 86.94 89 PHE A C 1
ATOM 693 O O . PHE A 1 89 ? 11.953 -13.582 -19.701 1.00 86.94 89 PHE A O 1
ATOM 700 N N . GLN A 1 90 ? 13.889 -12.636 -20.344 1.00 87.88 90 GLN A N 1
ATOM 701 C CA . GLN A 1 90 ? 14.748 -13.591 -19.637 1.00 87.88 90 GLN A CA 1
ATOM 702 C C . GLN A 1 90 ? 15.357 -13.022 -18.357 1.00 87.88 90 GLN A C 1
ATOM 704 O O . GLN A 1 90 ? 15.584 -13.783 -17.421 1.00 87.88 90 GLN A O 1
ATOM 709 N N . VAL A 1 91 ? 15.610 -11.710 -18.297 1.00 87.00 91 VAL A N 1
ATOM 710 C CA . VAL A 1 91 ? 16.267 -11.085 -17.138 1.00 87.00 91 VAL A CA 1
ATOM 711 C C . VAL A 1 91 ? 15.252 -10.432 -16.204 1.00 87.00 91 VAL A C 1
ATOM 713 O O . VAL A 1 91 ? 15.156 -10.801 -15.038 1.00 87.00 91 VAL A O 1
ATOM 716 N N . GLU A 1 92 ? 14.482 -9.467 -16.705 1.00 84.31 92 GLU A N 1
ATOM 717 C CA . GLU A 1 92 ? 13.600 -8.635 -15.879 1.00 84.31 92 GLU A CA 1
ATOM 718 C C . GLU A 1 92 ? 12.181 -9.210 -15.752 1.00 84.31 92 GLU A C 1
ATOM 720 O O . GLU A 1 92 ? 11.485 -8.943 -14.772 1.00 84.31 92 GLU A O 1
ATOM 725 N N . GLY A 1 93 ? 11.743 -10.013 -16.728 1.00 80.06 93 GLY A N 1
ATOM 726 C CA . GLY A 1 93 ? 10.416 -10.643 -16.749 1.00 80.06 93 GLY A CA 1
ATOM 727 C C . GLY A 1 93 ? 9.252 -9.681 -17.029 1.00 80.06 93 GLY A C 1
ATOM 728 O O . GLY A 1 93 ? 8.092 -10.075 -16.907 1.00 80.06 93 GLY A O 1
ATOM 729 N N . GLY A 1 94 ? 9.548 -8.437 -17.414 1.00 80.56 94 GLY A N 1
ATOM 730 C CA . GLY A 1 94 ? 8.566 -7.400 -17.720 1.00 80.56 94 GLY A CA 1
ATOM 731 C C . GLY A 1 94 ? 7.691 -6.971 -16.528 1.00 80.56 94 GLY A C 1
ATOM 732 O O . GLY A 1 94 ? 7.886 -7.393 -15.384 1.00 80.56 94 GLY A O 1
ATOM 733 N N . PRO A 1 95 ? 6.697 -6.095 -16.765 1.00 81.38 95 PRO A N 1
ATOM 734 C CA . PRO A 1 95 ? 5.770 -5.664 -15.726 1.00 81.38 95 PRO A CA 1
ATOM 735 C C . PRO A 1 95 ? 4.909 -6.834 -15.243 1.00 81.38 95 PRO A C 1
ATOM 737 O O . PRO A 1 95 ? 4.161 -7.437 -16.016 1.00 81.38 95 PRO A O 1
ATOM 740 N N . LYS A 1 96 ? 4.959 -7.123 -13.942 1.00 81.56 96 LYS A N 1
ATOM 741 C CA . LYS A 1 96 ? 4.083 -8.130 -13.338 1.00 81.56 96 LYS A CA 1
ATOM 742 C C . LYS A 1 96 ? 2.643 -7.628 -13.346 1.00 81.56 96 LYS A C 1
ATOM 744 O O . LYS A 1 96 ? 2.346 -6.543 -12.845 1.00 81.56 96 LYS A O 1
ATOM 749 N N . ARG A 1 97 ? 1.740 -8.436 -13.896 1.00 83.75 97 ARG A N 1
ATOM 750 C CA . ARG A 1 97 ? 0.301 -8.188 -13.837 1.00 83.75 97 ARG A CA 1
ATOM 751 C C . ARG A 1 97 ? -0.273 -8.869 -12.602 1.00 83.75 97 ARG A C 1
ATOM 753 O O . ARG A 1 97 ? -0.214 -10.087 -12.493 1.00 83.75 97 ARG A O 1
ATOM 760 N N . THR A 1 98 ? -0.865 -8.086 -11.709 1.00 87.25 98 THR A N 1
ATOM 761 C CA . THR A 1 98 ? -1.642 -8.622 -10.587 1.00 87.25 98 THR A CA 1
ATOM 762 C C . THR A 1 98 ? -2.985 -9.146 -11.092 1.00 87.25 98 THR A C 1
ATOM 764 O O . THR A 1 98 ? -3.643 -8.502 -11.917 1.00 87.25 98 THR A O 1
ATOM 767 N N . GLU A 1 99 ? -3.392 -10.319 -10.616 1.00 90.31 99 GLU A N 1
ATOM 768 C CA . GLU A 1 99 ? -4.687 -10.906 -10.954 1.00 90.31 99 GLU A CA 1
ATOM 769 C C . GLU A 1 99 ? -5.849 -10.124 -10.327 1.00 90.31 99 GLU A C 1
ATOM 771 O O . GLU A 1 99 ? -5.716 -9.462 -9.292 1.00 90.31 99 GLU A O 1
ATOM 776 N N . ILE A 1 100 ? -7.015 -10.198 -10.970 1.00 90.06 100 ILE A N 1
ATOM 777 C CA . ILE A 1 100 ? -8.238 -9.581 -10.449 1.00 90.06 100 ILE A CA 1
ATOM 778 C C . ILE A 1 100 ? -8.629 -10.319 -9.165 1.00 90.06 100 ILE A C 1
ATOM 780 O O . ILE A 1 100 ? -8.675 -11.544 -9.150 1.00 90.06 100 ILE A O 1
ATOM 784 N N . GLY A 1 101 ? -8.909 -9.576 -8.093 1.00 88.44 101 GLY A N 1
ATOM 785 C CA . GLY A 1 101 ? -9.268 -10.167 -6.799 1.00 88.44 101 GLY A CA 1
ATOM 786 C C . GLY A 1 101 ? -8.086 -10.753 -6.023 1.00 88.44 101 GLY A C 1
ATOM 787 O O . GLY A 1 101 ? -8.293 -11.414 -5.016 1.00 88.44 101 GLY A O 1
ATOM 788 N N . TRP A 1 102 ? -6.837 -10.499 -6.430 1.00 90.88 102 TRP A N 1
ATOM 789 C CA . TRP A 1 102 ? -5.660 -11.015 -5.718 1.00 90.88 102 TRP A CA 1
ATOM 790 C C . TRP A 1 102 ? -5.664 -10.689 -4.211 1.00 90.88 102 TRP A C 1
ATOM 792 O O . TRP A 1 102 ? -5.349 -11.551 -3.398 1.00 90.88 102 TRP A O 1
ATOM 80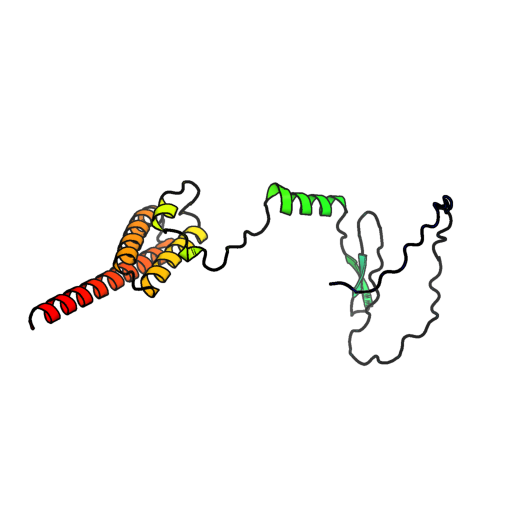2 N N . MET A 1 103 ? -6.096 -9.482 -3.824 1.00 90.94 103 MET A N 1
ATOM 803 C CA . MET A 1 103 ? -6.171 -9.073 -2.412 1.00 90.94 103 MET A CA 1
ATOM 804 C C . MET A 1 103 ? -7.232 -9.828 -1.596 1.00 90.94 103 MET A C 1
ATOM 806 O O . MET A 1 103 ? -7.184 -9.769 -0.374 1.00 90.94 103 MET A O 1
ATOM 810 N N . ASP A 1 104 ? -8.179 -10.517 -2.238 1.00 89.44 104 ASP A N 1
ATOM 811 C CA . ASP A 1 104 ? -9.183 -11.341 -1.547 1.00 89.44 104 ASP A CA 1
ATOM 812 C C . ASP A 1 104 ? -8.621 -12.695 -1.118 1.00 89.44 104 ASP A C 1
ATOM 814 O O . ASP A 1 104 ? -9.064 -13.279 -0.133 1.00 89.44 104 ASP A O 1
ATOM 818 N N . ASN A 1 105 ? -7.617 -13.180 -1.847 1.00 89.00 105 ASN A N 1
ATOM 819 C CA . ASN A 1 105 ? -7.042 -14.508 -1.651 1.00 89.00 105 ASN A CA 1
ATOM 820 C C . ASN A 1 105 ? -5.797 -14.492 -0.754 1.00 89.00 105 ASN A C 1
ATOM 822 O O . ASN A 1 105 ? -5.227 -15.545 -0.477 1.00 89.00 105 ASN A O 1
ATOM 826 N N . VAL A 1 106 ? -5.351 -13.311 -0.318 1.00 90.25 106 VAL A N 1
ATOM 827 C CA . VAL A 1 106 ? -4.109 -13.130 0.438 1.00 90.25 106 VAL A CA 1
ATOM 828 C C . VAL A 1 106 ? -4.413 -12.592 1.826 1.00 90.25 106 VAL A C 1
ATOM 830 O O . VAL A 1 106 ? -5.079 -11.569 1.975 1.00 90.25 106 VAL A O 1
ATOM 833 N N . GLN A 1 107 ? -3.875 -13.258 2.847 1.00 89.88 107 GLN A N 1
ATOM 834 C CA . GLN A 1 107 ? -3.945 -12.769 4.218 1.00 89.88 107 GLN A CA 1
ATOM 835 C C . GLN A 1 107 ? -2.863 -11.702 4.451 1.00 89.88 107 GLN A C 1
ATOM 837 O O . GLN A 1 107 ? -1.673 -11.981 4.281 1.00 89.88 107 GLN A O 1
ATOM 842 N N . PRO A 1 108 ? -3.233 -10.476 4.862 1.00 89.69 108 PRO A N 1
ATOM 843 C CA . PRO A 1 108 ? -2.277 -9.378 4.989 1.00 89.69 108 PRO A CA 1
ATOM 844 C C . PRO A 1 108 ? -1.234 -9.609 6.089 1.00 89.69 108 PRO A C 1
ATOM 846 O O . PRO A 1 108 ? -0.096 -9.169 5.948 1.00 89.69 108 PRO A O 1
ATOM 849 N N . MET A 1 109 ? -1.583 -10.343 7.151 1.00 90.12 109 MET A N 1
ATOM 850 C CA . MET A 1 109 ? -0.649 -10.670 8.237 1.00 90.12 109 MET A CA 1
ATOM 851 C C . MET A 1 109 ? 0.476 -11.616 7.799 1.00 90.12 109 MET A C 1
ATOM 853 O O . MET A 1 109 ? 1.559 -11.590 8.383 1.00 90.12 109 MET A O 1
ATOM 857 N N . ASP A 1 110 ? 0.260 -12.424 6.760 1.00 90.31 110 ASP A N 1
ATOM 858 C CA . ASP A 1 110 ? 1.298 -13.311 6.232 1.00 90.31 110 ASP A CA 1
ATOM 859 C C . ASP A 1 110 ? 2.307 -12.538 5.376 1.00 90.31 110 ASP A C 1
ATOM 861 O O . ASP A 1 110 ? 3.505 -12.805 5.446 1.00 90.31 110 ASP A O 1
ATOM 865 N N . LEU A 1 111 ? 1.856 -11.496 4.665 1.00 88.38 111 LEU A N 1
ATOM 866 C CA . LEU A 1 111 ? 2.738 -10.587 3.920 1.00 88.38 111 LEU A CA 1
ATOM 867 C C . LEU A 1 111 ? 3.711 -9.837 4.835 1.00 88.38 111 LEU A C 1
ATOM 869 O O . LEU A 1 111 ? 4.822 -9.515 4.428 1.00 88.38 111 LEU A O 1
ATOM 873 N N . LEU A 1 112 ? 3.326 -9.579 6.087 1.00 88.44 112 LEU A N 1
ATOM 874 C CA . LEU A 1 112 ? 4.206 -8.951 7.074 1.00 88.44 112 LEU A CA 1
ATOM 875 C C . LEU A 1 112 ? 5.381 -9.844 7.496 1.00 88.44 112 LEU A C 1
ATOM 877 O O . LEU A 1 112 ? 6.342 -9.346 8.088 1.00 88.44 112 LEU A O 1
ATOM 881 N N . LYS A 1 113 ? 5.294 -11.153 7.244 1.00 88.94 113 LYS A N 1
ATOM 882 C CA . LYS A 1 113 ? 6.328 -12.139 7.582 1.00 88.94 113 LYS A CA 1
ATOM 883 C C . LYS A 1 113 ? 7.208 -12.492 6.383 1.00 88.94 113 LYS A C 1
ATOM 885 O O . LYS A 1 113 ? 8.215 -13.171 6.570 1.00 88.94 113 LYS A O 1
ATOM 890 N N . ASP A 1 114 ? 6.841 -12.060 5.177 1.00 88.19 114 ASP A N 1
ATOM 891 C CA . ASP A 1 114 ? 7.595 -12.361 3.963 1.00 88.19 114 ASP A CA 1
ATOM 892 C C . ASP A 1 114 ? 8.934 -11.596 3.964 1.00 88.19 114 ASP A C 1
ATOM 894 O O . ASP A 1 114 ? 8.934 -10.362 3.995 1.00 88.19 114 ASP A O 1
ATOM 898 N N . PRO A 1 115 ? 10.089 -12.290 3.912 1.00 83.25 115 PRO A N 1
ATOM 899 C CA . PRO A 1 115 ? 11.399 -11.640 3.876 1.00 83.25 115 PRO A CA 1
ATOM 900 C C . PRO A 1 115 ? 11.622 -10.770 2.630 1.00 83.25 115 PRO A C 1
ATOM 902 O O . PRO A 1 115 ? 12.514 -9.921 2.638 1.00 83.25 115 PRO A O 1
ATOM 905 N N . ASN A 1 116 ? 10.835 -10.961 1.566 1.00 82.44 116 ASN A N 1
ATOM 906 C CA . ASN A 1 116 ? 10.939 -10.175 0.336 1.00 82.44 116 ASN A CA 1
ATOM 907 C C . ASN A 1 116 ? 10.203 -8.827 0.415 1.00 82.44 116 ASN A C 1
ATOM 909 O O . ASN A 1 116 ? 10.376 -7.975 -0.459 1.00 82.44 116 ASN A O 1
ATOM 913 N N . GLU A 1 117 ? 9.366 -8.613 1.433 1.00 83.31 117 GLU A N 1
ATOM 914 C CA . GLU A 1 117 ? 8.607 -7.374 1.581 1.00 83.31 117 GLU A CA 1
ATOM 915 C C . GLU A 1 117 ? 9.428 -6.323 2.334 1.00 83.31 117 GLU A C 1
ATOM 917 O O . GLU A 1 117 ? 9.591 -6.344 3.553 1.00 83.31 117 GLU A O 1
ATOM 922 N N . HIS A 1 118 ? 9.940 -5.346 1.586 1.00 86.88 118 HIS A N 1
ATOM 923 C CA . HIS A 1 118 ? 10.713 -4.242 2.146 1.00 86.88 118 HIS A CA 1
ATOM 924 C C . HIS A 1 118 ? 9.824 -3.024 2.433 1.00 86.88 118 HIS A C 1
ATOM 926 O O . HIS A 1 118 ? 9.441 -2.282 1.527 1.00 86.88 118 HIS A O 1
ATOM 932 N N . PHE A 1 119 ? 9.555 -2.748 3.712 1.00 89.19 119 PHE A N 1
ATOM 933 C CA . PHE A 1 119 ? 8.707 -1.625 4.149 1.00 89.19 119 PHE A CA 1
ATOM 934 C C . PHE A 1 119 ? 9.279 -0.228 3.827 1.00 89.19 119 PHE A C 1
ATOM 936 O O . PHE A 1 119 ? 8.556 0.771 3.834 1.00 89.19 119 PHE A O 1
ATOM 943 N N . GLU A 1 120 ? 10.566 -0.118 3.486 1.00 90.06 120 GLU A N 1
ATOM 944 C CA . GLU A 1 120 ? 11.154 1.138 2.995 1.00 90.06 120 GLU A CA 1
ATOM 945 C C . GLU A 1 120 ? 10.583 1.553 1.628 1.00 90.06 120 GLU A C 1
ATOM 947 O O . GLU A 1 120 ? 10.501 2.746 1.301 1.00 90.06 120 GLU A O 1
ATOM 952 N N . VAL A 1 121 ? 10.110 0.579 0.848 1.00 91.94 121 VAL A N 1
ATOM 953 C CA . VAL A 1 121 ? 9.534 0.796 -0.475 1.00 91.94 121 VAL A CA 1
ATOM 954 C C . VAL A 1 121 ? 8.117 1.350 -0.336 1.00 91.94 121 VAL A C 1
ATOM 956 O O . VAL A 1 121 ? 7.227 0.729 0.242 1.00 91.94 121 VAL A O 1
ATOM 959 N N . LYS A 1 122 ? 7.878 2.530 -0.923 1.00 93.06 122 LYS A N 1
ATOM 960 C CA . LYS A 1 122 ? 6.567 3.206 -0.889 1.00 93.06 122 LYS A CA 1
ATOM 961 C C . LYS A 1 122 ? 5.438 2.324 -1.429 1.00 93.06 122 LYS A C 1
ATOM 963 O O . LYS A 1 122 ? 4.351 2.322 -0.866 1.00 93.06 122 LYS A O 1
ATOM 968 N N . LEU A 1 123 ? 5.699 1.586 -2.510 1.00 91.38 123 LEU A N 1
ATOM 969 C CA . LEU A 1 123 ? 4.707 0.707 -3.128 1.00 91.38 123 LEU A CA 1
ATOM 970 C C . LEU A 1 123 ? 4.250 -0.398 -2.164 1.00 91.38 123 LEU A C 1
ATOM 972 O O . LEU A 1 123 ? 3.051 -0.627 -2.042 1.00 91.38 123 LEU A O 1
ATOM 976 N N . THR A 1 124 ? 5.184 -1.028 -1.444 1.00 92.12 124 THR A N 1
ATOM 977 C CA . THR A 1 124 ? 4.868 -2.030 -0.415 1.00 92.12 124 THR A CA 1
ATOM 978 C C . THR A 1 124 ? 4.006 -1.426 0.684 1.00 92.12 124 THR A C 1
ATOM 980 O O . THR A 1 124 ? 2.983 -2.008 1.041 1.00 92.12 124 THR A O 1
ATOM 983 N N . ARG A 1 125 ? 4.345 -0.222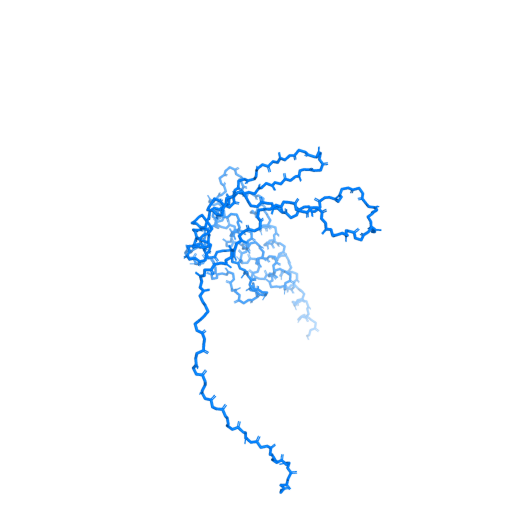 1.163 1.00 94.50 125 ARG A N 1
ATOM 984 C CA . ARG A 1 125 ? 3.536 0.430 2.198 1.00 94.50 125 ARG A CA 1
ATOM 985 C C . ARG A 1 125 ? 2.127 0.762 1.733 1.00 94.50 125 ARG A C 1
ATOM 987 O O . ARG A 1 125 ? 1.173 0.462 2.440 1.00 94.50 125 ARG A O 1
ATOM 994 N N . GLN A 1 126 ? 1.999 1.315 0.529 1.00 94.19 126 GLN A N 1
ATOM 995 C CA . GLN A 1 126 ? 0.702 1.628 -0.064 1.00 94.19 126 GLN A CA 1
ATOM 996 C C . GLN A 1 126 ? -0.158 0.368 -0.227 1.00 94.19 126 GLN A C 1
ATOM 998 O O . GLN A 1 126 ? -1.323 0.381 0.155 1.00 94.19 126 GLN A O 1
ATOM 1003 N N . LYS A 1 127 ? 0.435 -0.733 -0.707 1.00 93.25 127 LYS A N 1
ATOM 1004 C CA . LYS A 1 127 ? -0.233 -2.036 -0.825 1.00 93.25 127 LYS A CA 1
ATOM 1005 C C . LYS A 1 127 ? -0.794 -2.510 0.520 1.00 93.25 127 LYS A C 1
ATOM 1007 O O . LYS A 1 127 ? -1.938 -2.947 0.578 1.00 93.25 127 LYS A O 1
ATOM 1012 N N . LEU A 1 128 ? -0.018 -2.401 1.601 1.00 94.69 128 LEU A N 1
ATOM 1013 C CA . LEU A 1 128 ? -0.455 -2.779 2.952 1.00 94.69 128 LEU A CA 1
ATOM 1014 C C . LEU A 1 128 ? -1.558 -1.851 3.485 1.00 94.69 128 LEU A C 1
ATOM 1016 O O . LEU A 1 128 ? -2.549 -2.331 4.031 1.00 94.69 128 LEU A O 1
ATOM 1020 N N . SER A 1 129 ? -1.457 -0.540 3.250 1.00 95.56 129 SER A N 1
ATOM 1021 C CA . SER A 1 129 ? -2.531 0.407 3.582 1.00 95.56 129 SER A CA 1
ATOM 1022 C C . SER A 1 129 ? -3.829 0.113 2.822 1.00 95.56 129 SER A C 1
ATOM 1024 O O . SER A 1 129 ? -4.919 0.297 3.367 1.00 95.56 129 SER A O 1
ATOM 1026 N N . ASP A 1 130 ? -3.740 -0.366 1.581 1.00 95.56 130 ASP A N 1
ATOM 1027 C CA . ASP A 1 130 ? -4.912 -0.758 0.799 1.00 95.56 130 ASP A CA 1
ATOM 1028 C C . ASP A 1 130 ? -5.591 -2.016 1.369 1.00 95.56 130 ASP A C 1
ATOM 1030 O O . ASP A 1 130 ? -6.820 -2.099 1.334 1.00 95.56 130 ASP A O 1
ATOM 1034 N N . PHE A 1 131 ? -4.843 -2.949 1.978 1.00 96.25 131 PHE A N 1
ATOM 1035 C CA . PHE A 1 131 ? -5.439 -4.064 2.730 1.00 96.25 131 PHE A CA 1
ATOM 1036 C C . PHE A 1 131 ? -6.254 -3.571 3.931 1.00 96.25 131 PHE A C 1
ATOM 1038 O O . PHE A 1 131 ? -7.383 -4.025 4.112 1.00 96.25 131 PHE A O 1
ATOM 1045 N N . CYS A 1 132 ? -5.746 -2.602 4.703 1.00 96.44 132 CYS A N 1
ATOM 1046 C CA . CYS A 1 132 ? -6.504 -1.999 5.807 1.00 96.44 132 CYS A CA 1
ATOM 1047 C C . CYS A 1 132 ? -7.819 -1.384 5.315 1.00 96.44 132 CYS A C 1
ATOM 1049 O O . CYS A 1 132 ? -8.889 -1.685 5.839 1.00 96.44 132 CYS A O 1
ATOM 1051 N N . ARG A 1 133 ? -7.757 -0.573 4.250 1.00 96.06 133 ARG A N 1
ATOM 1052 C CA . ARG A 1 133 ? -8.950 0.045 3.649 1.00 96.06 133 ARG A CA 1
ATOM 1053 C C . ARG A 1 133 ? -9.950 -1.017 3.208 1.00 96.06 133 ARG A C 1
ATOM 1055 O O . ARG A 1 133 ? -11.143 -0.877 3.457 1.00 96.06 133 ARG A O 1
ATOM 1062 N N . ARG A 1 134 ? -9.474 -2.090 2.574 1.00 95.19 134 ARG A N 1
ATOM 1063 C CA . ARG A 1 134 ? -10.323 -3.193 2.117 1.00 95.19 134 ARG A CA 1
ATOM 1064 C C . ARG A 1 134 ? -11.027 -3.893 3.284 1.00 95.19 134 ARG A C 1
ATOM 1066 O O . ARG A 1 134 ? -12.241 -4.061 3.222 1.00 95.19 134 ARG A O 1
ATOM 1073 N N . LEU A 1 135 ? -10.304 -4.232 4.355 1.00 95.38 135 LEU A N 1
ATOM 1074 C CA . LEU A 1 135 ? -10.886 -4.813 5.575 1.00 95.38 135 LEU A CA 1
ATOM 1075 C C . LEU A 1 135 ? -11.950 -3.890 6.184 1.00 95.38 135 LEU A C 1
ATOM 1077 O O . LEU A 1 135 ? -13.040 -4.346 6.525 1.00 95.38 135 LEU A O 1
ATOM 1081 N N . TYR A 1 136 ? -11.671 -2.585 6.240 1.00 96.25 136 TYR A N 1
ATOM 1082 C CA . TYR A 1 136 ? -12.628 -1.584 6.706 1.00 96.25 136 TYR A CA 1
ATOM 1083 C C . TYR A 1 136 ? -13.913 -1.570 5.864 1.00 96.25 136 TYR A C 1
ATOM 1085 O O . TYR A 1 136 ? -15.016 -1.573 6.411 1.00 96.25 136 TYR A O 1
ATOM 1093 N N . TYR A 1 137 ? -13.795 -1.601 4.531 1.00 95.44 137 TYR A N 1
ATOM 1094 C CA . TYR A 1 137 ? -14.953 -1.647 3.631 1.00 95.44 137 TYR A CA 1
ATOM 1095 C C . TYR A 1 137 ? -15.761 -2.942 3.760 1.00 95.44 137 TYR A C 1
ATOM 1097 O O . TYR A 1 137 ? -16.989 -2.898 3.684 1.00 95.44 137 TYR A O 1
ATOM 1105 N N . HIS A 1 138 ? -15.099 -4.076 4.004 1.00 94.25 138 HIS A N 1
ATOM 1106 C CA . HIS A 1 138 ? -15.769 -5.346 4.296 1.00 94.25 138 HIS A CA 1
ATOM 1107 C C . HIS A 1 138 ? -16.357 -5.425 5.708 1.00 94.25 138 HIS A C 1
ATOM 1109 O O . HIS A 1 138 ? -17.013 -6.412 6.023 1.00 94.25 138 HIS A O 1
ATOM 1115 N N . ARG A 1 139 ? -16.197 -4.373 6.523 1.00 95.19 139 ARG A N 1
ATOM 1116 C CA . ARG A 1 139 ? -16.651 -4.297 7.920 1.00 95.19 139 ARG A CA 1
ATOM 1117 C C . ARG A 1 139 ? -15.948 -5.277 8.861 1.00 95.19 139 ARG A C 1
ATOM 1119 O O . ARG A 1 139 ? -16.392 -5.475 9.987 1.00 95.19 139 ARG A O 1
ATOM 1126 N N . ASP A 1 140 ? -14.799 -5.808 8.450 1.00 94.88 140 ASP A N 1
ATOM 1127 C CA . ASP A 1 140 ? -13.916 -6.609 9.300 1.00 94.88 140 ASP A CA 1
ATOM 1128 C C . ASP A 1 140 ? -13.089 -5.676 10.206 1.00 94.88 140 ASP A C 1
ATOM 1130 O O . ASP A 1 140 ? -11.858 -5.619 10.149 1.00 94.88 140 ASP A O 1
ATOM 1134 N N . TYR A 1 141 ? -13.775 -4.896 11.047 1.00 96.44 141 TYR A N 1
ATOM 1135 C CA . TYR A 1 141 ? -13.168 -3.824 11.841 1.00 96.44 141 TYR A CA 1
ATOM 1136 C C . TYR A 1 141 ? -12.143 -4.335 12.857 1.00 96.44 141 TYR A C 1
ATOM 1138 O O . TYR A 1 141 ? -11.162 -3.643 13.126 1.00 96.44 141 TYR A O 1
ATOM 1146 N N . ALA A 1 142 ? -12.332 -5.547 13.390 1.00 95.00 142 ALA A N 1
ATOM 1147 C CA . ALA A 1 142 ? -11.388 -6.169 14.320 1.00 95.00 142 ALA A CA 1
ATOM 1148 C C . ALA A 1 142 ? -10.027 -6.412 13.651 1.00 95.00 142 ALA A C 1
ATOM 1150 O O . ALA A 1 142 ? -9.010 -5.901 14.116 1.00 95.00 142 ALA A O 1
ATOM 1151 N N . LYS A 1 143 ? -10.030 -7.090 12.497 1.00 95.00 143 LYS A N 1
ATOM 1152 C CA . LYS A 1 143 ? -8.818 -7.350 11.705 1.00 95.00 143 LYS A CA 1
ATOM 1153 C C . LYS A 1 143 ? -8.211 -6.065 11.151 1.00 95.00 143 LYS A C 1
ATOM 1155 O O . LYS A 1 143 ? -6.996 -5.946 11.058 1.00 95.00 143 LYS A O 1
ATOM 1160 N N . CYS A 1 144 ? -9.050 -5.099 10.766 1.00 96.75 144 CYS A N 1
ATOM 1161 C CA . CYS A 1 144 ? -8.576 -3.802 10.296 1.00 96.75 144 CYS A CA 1
ATOM 1162 C C . CYS A 1 144 ? -7.777 -3.076 11.383 1.00 96.75 144 CYS A C 1
ATOM 1164 O O . CYS A 1 144 ? -6.693 -2.576 11.096 1.00 96.75 144 CYS A O 1
ATOM 1166 N N . ALA A 1 145 ? -8.302 -3.017 12.612 1.00 96.81 145 ALA A N 1
ATOM 1167 C CA . ALA A 1 145 ? -7.622 -2.367 13.727 1.00 96.81 145 ALA A CA 1
ATOM 1168 C C . ALA A 1 145 ? -6.294 -3.062 14.056 1.00 96.81 145 ALA A C 1
ATOM 1170 O O . ALA A 1 145 ? -5.273 -2.387 14.128 1.00 96.81 145 ALA A O 1
ATOM 1171 N N . GLU A 1 146 ? -6.307 -4.394 14.160 1.00 96.50 146 GLU A N 1
ATOM 1172 C CA . GLU A 1 146 ? -5.112 -5.210 14.414 1.00 96.50 146 GLU A CA 1
ATOM 1173 C C . GLU A 1 146 ? -4.018 -4.963 13.365 1.00 96.50 146 GLU A C 1
ATOM 1175 O O . GLU A 1 146 ? -2.881 -4.641 13.706 1.00 96.50 146 GLU A O 1
ATOM 1180 N N . LEU A 1 147 ? -4.372 -5.025 12.076 1.00 96.69 147 LEU A N 1
ATOM 1181 C CA . LEU A 1 147 ? -3.419 -4.792 10.993 1.00 96.69 147 LEU A CA 1
ATOM 1182 C C . LEU A 1 147 ? -2.869 -3.360 11.009 1.00 96.69 147 LEU A C 1
ATOM 1184 O O . LEU A 1 147 ? -1.686 -3.151 10.747 1.00 96.69 147 LEU A O 1
ATOM 1188 N N . CYS A 1 148 ? -3.713 -2.361 11.283 1.00 97.19 148 CYS A N 1
ATOM 1189 C CA . CYS A 1 148 ? -3.253 -0.979 11.380 1.00 97.19 148 CYS A CA 1
ATOM 1190 C C . CYS A 1 148 ? -2.257 -0.788 12.529 1.00 97.19 148 CYS A C 1
ATOM 1192 O O . CYS A 1 148 ? -1.247 -0.121 12.317 1.00 97.19 148 CYS A O 1
ATOM 1194 N N . ASP A 1 149 ? -2.512 -1.372 13.702 1.00 96.44 149 ASP A N 1
ATOM 1195 C CA . ASP A 1 149 ? -1.630 -1.244 14.867 1.00 96.44 149 ASP A CA 1
ATOM 1196 C C . ASP A 1 149 ? -0.247 -1.874 14.586 1.00 96.44 149 ASP A C 1
ATOM 1198 O O . ASP A 1 149 ? 0.783 -1.226 14.787 1.00 96.44 149 ASP A O 1
ATOM 1202 N N . GLU A 1 150 ? -0.220 -3.070 13.990 1.00 95.75 150 GLU A N 1
ATOM 1203 C CA . GLU A 1 150 ? 1.011 -3.747 13.545 1.00 95.75 150 GLU A CA 1
ATOM 1204 C C . GLU A 1 150 ? 1.810 -2.928 12.519 1.00 95.75 150 GLU A C 1
ATOM 1206 O O . GLU A 1 150 ? 3.040 -2.821 12.579 1.00 95.75 150 GLU A O 1
ATOM 1211 N N . LEU A 1 151 ? 1.120 -2.321 11.548 1.00 95.69 151 LEU A N 1
ATOM 1212 C CA . LEU A 1 151 ? 1.769 -1.482 10.540 1.00 95.69 151 LEU A CA 1
ATOM 1213 C C . LEU A 1 151 ? 2.335 -0.198 11.143 1.00 95.69 151 LEU A C 1
ATOM 1215 O O . LEU A 1 151 ? 3.430 0.215 10.757 1.00 95.69 151 LEU A O 1
ATOM 1219 N N . VAL A 1 152 ? 1.620 0.426 12.082 1.00 95.88 152 VAL A N 1
ATOM 1220 C CA . VAL A 1 152 ? 2.107 1.613 12.792 1.00 95.88 152 VAL A CA 1
ATOM 1221 C C . VAL A 1 152 ? 3.398 1.277 13.527 1.00 95.88 152 VAL A C 1
ATOM 1223 O O . VAL A 1 152 ? 4.392 1.971 13.314 1.00 95.88 152 VAL A O 1
ATOM 1226 N N . GLU A 1 153 ? 3.434 0.190 14.301 1.00 94.94 153 GLU A N 1
ATOM 1227 C CA . GLU A 1 153 ? 4.634 -0.231 15.036 1.00 94.94 153 GLU A CA 1
ATOM 1228 C C . GLU A 1 153 ? 5.846 -0.405 14.108 1.00 94.94 153 GLU A C 1
ATOM 1230 O O . GLU A 1 153 ? 6.930 0.121 14.372 1.00 94.94 153 GLU A O 1
ATOM 1235 N N . ARG A 1 154 ? 5.648 -1.054 12.955 1.00 92.94 154 ARG A N 1
ATOM 1236 C CA . ARG A 1 154 ? 6.706 -1.267 11.954 1.00 92.94 154 ARG A CA 1
ATOM 1237 C C . ARG A 1 154 ? 7.125 0.010 11.229 1.00 92.94 154 ARG A C 1
ATOM 1239 O O . ARG A 1 154 ? 8.272 0.117 10.793 1.00 92.94 154 ARG A O 1
ATOM 1246 N N . TYR A 1 155 ? 6.224 0.976 11.063 1.00 94.50 155 TYR A N 1
ATOM 1247 C CA . TYR A 1 155 ? 6.503 2.216 10.334 1.00 94.50 155 TYR A CA 1
ATOM 1248 C C . TYR A 1 155 ? 7.144 3.290 11.212 1.00 94.50 155 TYR A C 1
ATOM 1250 O O . TYR A 1 155 ? 7.936 4.081 10.698 1.00 94.50 155 TYR A O 1
ATOM 1258 N N . GLN A 1 156 ? 6.886 3.309 12.522 1.00 92.44 156 GLN A N 1
ATOM 1259 C CA . GLN A 1 156 ? 7.518 4.254 13.452 1.00 92.44 156 GLN A CA 1
ATOM 1260 C C . GLN A 1 156 ? 9.054 4.354 13.298 1.00 92.44 156 GLN A C 1
ATOM 1262 O O . GLN A 1 156 ? 9.549 5.467 13.084 1.00 92.44 156 GLN A O 1
ATOM 1267 N N . PRO A 1 157 ? 9.840 3.254 13.296 1.00 92.31 157 PRO A N 1
ATOM 1268 C CA . PRO A 1 157 ? 11.297 3.338 13.132 1.00 92.31 157 PRO A CA 1
ATOM 1269 C C . PRO A 1 157 ? 11.735 3.827 11.740 1.00 92.31 157 PRO A C 1
ATOM 1271 O O . PRO A 1 157 ? 12.842 4.347 11.574 1.00 92.31 157 PRO A O 1
ATOM 1274 N N . LEU A 1 158 ? 10.874 3.698 10.726 1.00 91.19 158 LEU A N 1
ATOM 1275 C CA . LEU A 1 158 ? 11.142 4.156 9.360 1.00 91.19 158 LEU A CA 1
ATOM 1276 C C . LEU A 1 158 ? 10.886 5.657 9.183 1.00 91.19 158 LEU A C 1
ATOM 1278 O O . LEU A 1 158 ? 11.343 6.247 8.197 1.00 91.19 158 LEU A O 1
ATOM 1282 N N . ASN A 1 159 ? 10.194 6.301 10.128 1.00 91.38 159 ASN A N 1
ATOM 1283 C CA . ASN A 1 159 ? 9.796 7.701 10.044 1.00 91.38 159 ASN A CA 1
ATOM 1284 C C . ASN A 1 159 ? 10.938 8.686 10.338 1.00 91.38 159 ASN A C 1
ATOM 1286 O O . ASN A 1 159 ? 10.884 9.532 11.230 1.00 91.38 159 ASN A O 1
ATOM 1290 N N . LYS A 1 160 ? 11.995 8.624 9.528 1.00 90.00 160 LYS A N 1
ATOM 1291 C CA . LYS A 1 160 ? 13.110 9.571 9.584 1.00 90.00 160 LYS A CA 1
ATOM 1292 C C . LYS A 1 160 ? 12.650 10.928 9.047 1.00 90.00 160 LYS A C 1
ATOM 1294 O O . LYS A 1 160 ? 12.226 11.033 7.895 1.00 90.00 160 LYS A O 1
ATOM 1299 N N . LYS A 1 161 ? 12.772 11.978 9.867 1.00 90.50 161 LYS A N 1
ATOM 1300 C CA . LYS A 1 161 ? 12.415 13.371 9.519 1.00 90.50 161 LYS A CA 1
ATOM 1301 C C . LYS A 1 161 ? 10.956 13.544 9.058 1.00 90.50 161 LYS A C 1
ATOM 1303 O O . LYS A 1 161 ? 10.700 14.310 8.134 1.00 90.50 161 LYS A O 1
ATOM 1308 N N . ASN A 1 162 ? 10.007 12.829 9.667 1.00 89.88 162 ASN A N 1
ATOM 1309 C CA . ASN A 1 162 ? 8.572 12.930 9.354 1.00 89.88 162 ASN A CA 1
ATOM 1310 C C . ASN A 1 162 ? 8.196 12.603 7.895 1.00 89.88 162 ASN A C 1
ATOM 1312 O O . ASN A 1 162 ? 7.133 13.004 7.421 1.00 89.88 162 ASN A O 1
ATOM 1316 N N . LYS A 1 163 ? 9.040 11.858 7.169 1.00 91.44 163 LYS A N 1
ATOM 1317 C CA . LYS A 1 163 ? 8.829 11.550 5.746 1.00 91.44 163 LYS A CA 1
ATOM 1318 C C . LYS A 1 163 ? 7.561 10.727 5.488 1.00 91.44 163 LYS A C 1
ATOM 1320 O O . LYS A 1 163 ? 6.962 10.872 4.426 1.00 91.44 163 LYS A O 1
ATOM 1325 N N . ILE A 1 164 ? 7.170 9.879 6.438 1.00 93.88 164 ILE A N 1
ATOM 1326 C CA . ILE A 1 164 ? 5.993 8.998 6.342 1.00 93.88 164 ILE A CA 1
ATOM 1327 C C . ILE A 1 164 ? 4.965 9.286 7.443 1.00 93.88 164 ILE A C 1
ATOM 1329 O O . ILE A 1 164 ? 4.050 8.499 7.655 1.00 93.88 164 ILE A O 1
ATOM 1333 N N . ALA A 1 165 ? 5.083 10.430 8.124 1.00 95.25 165 ALA A N 1
ATOM 1334 C CA . ALA A 1 165 ? 4.198 10.799 9.229 1.00 95.25 165 ALA A CA 1
ATOM 1335 C C . ALA A 1 165 ? 2.718 10.807 8.815 1.00 95.25 165 ALA A C 1
ATOM 1337 O O . ALA A 1 165 ? 1.865 10.357 9.569 1.00 95.25 165 ALA A O 1
ATOM 1338 N N . ARG A 1 166 ? 2.421 11.250 7.587 1.00 95.38 166 ARG A N 1
ATOM 1339 C CA . ARG A 1 166 ? 1.060 11.219 7.041 1.00 95.38 166 ARG A CA 1
ATOM 1340 C C . ARG A 1 166 ? 0.519 9.795 6.888 1.00 95.38 166 ARG A C 1
ATOM 1342 O O . AR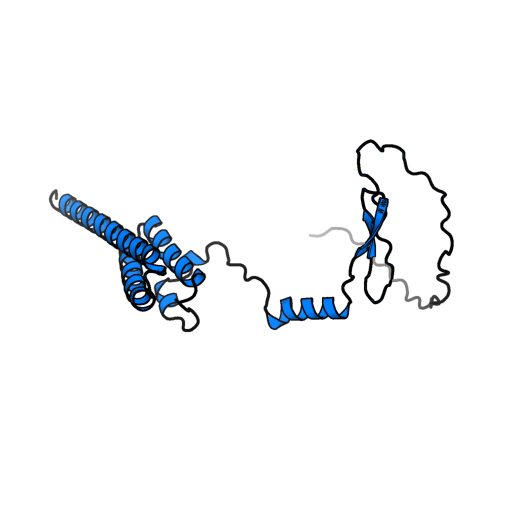G A 1 166 ? -0.633 9.556 7.215 1.00 95.38 166 ARG A O 1
ATOM 1349 N N . GLU A 1 167 ? 1.340 8.866 6.396 1.00 95.12 167 GLU A N 1
ATOM 1350 C CA . GLU A 1 167 ? 0.933 7.464 6.227 1.00 95.12 167 GLU A CA 1
ATOM 1351 C C . GLU A 1 167 ? 0.610 6.833 7.595 1.00 95.12 167 GLU A C 1
ATOM 1353 O O . GLU A 1 167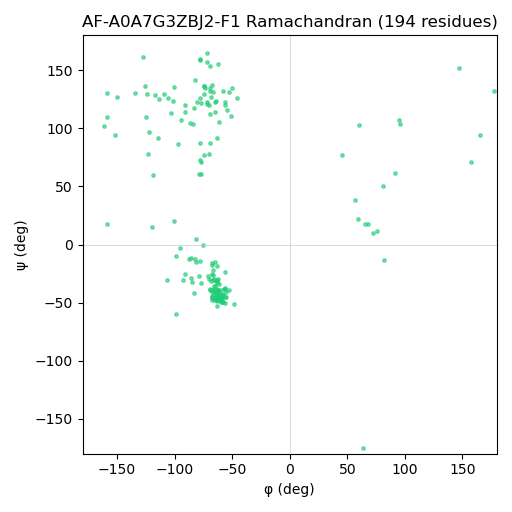 ? -0.391 6.138 7.731 1.00 95.12 167 GLU A O 1
ATOM 1358 N N . ILE A 1 168 ? 1.408 7.143 8.624 1.00 96.44 168 ILE A N 1
ATOM 1359 C CA . ILE A 1 168 ? 1.181 6.688 10.006 1.00 96.44 168 ILE A CA 1
ATOM 1360 C C . ILE A 1 168 ? -0.114 7.280 10.580 1.00 96.44 168 ILE A C 1
ATOM 1362 O O . ILE A 1 168 ? -0.942 6.535 11.091 1.00 96.44 168 ILE A O 1
ATOM 1366 N N . GLN A 1 169 ? -0.334 8.589 10.430 1.00 97.25 169 GLN A N 1
ATOM 1367 C CA . GLN A 1 169 ? -1.559 9.252 10.903 1.00 97.25 169 GLN A CA 1
ATOM 1368 C C . GLN A 1 169 ? -2.825 8.672 10.258 1.00 97.25 169 GLN A C 1
ATOM 1370 O O . GLN A 1 169 ? -3.847 8.514 10.923 1.00 97.25 169 GLN A O 1
ATOM 1375 N N . GLU A 1 170 ? -2.772 8.339 8.965 1.00 96.75 170 GLU A N 1
ATOM 1376 C CA . GLU A 1 170 ? -3.888 7.691 8.269 1.00 96.75 170 GLU A CA 1
ATOM 1377 C C . GLU A 1 170 ? -4.190 6.298 8.852 1.00 96.75 170 GLU A C 1
ATOM 1379 O O . GLU A 1 170 ? -5.361 5.946 9.020 1.00 96.75 170 GLU A O 1
ATOM 1384 N N . LEU A 1 171 ? -3.158 5.519 9.200 1.00 97.12 171 LEU A N 1
ATOM 1385 C CA . LEU A 1 171 ? -3.317 4.213 9.849 1.00 97.12 171 LEU A CA 1
ATOM 1386 C C . LEU A 1 171 ? -3.881 4.343 11.270 1.00 97.12 171 LEU A C 1
ATOM 1388 O O . LEU A 1 171 ? -4.829 3.637 11.607 1.00 97.12 171 LEU A O 1
ATOM 1392 N N . GLU A 1 172 ? -3.361 5.273 12.074 1.00 97.62 172 GLU A N 1
ATOM 1393 C CA . GLU A 1 172 ? -3.850 5.545 13.432 1.00 97.62 172 GLU A CA 1
ATOM 1394 C C . GLU A 1 172 ? -5.330 5.950 13.423 1.00 97.62 172 GLU A C 1
ATOM 1396 O O . GLU A 1 172 ? -6.139 5.398 14.174 1.00 97.62 172 GLU A O 1
ATOM 1401 N N . PHE A 1 173 ? -5.708 6.860 12.518 1.00 97.56 173 PHE A N 1
ATOM 1402 C CA . PHE A 1 173 ? -7.093 7.295 12.349 1.00 97.56 173 PHE A CA 1
ATOM 1403 C C . PHE A 1 173 ? -8.022 6.137 11.963 1.00 97.56 173 PHE A C 1
ATOM 1405 O O . PHE A 1 173 ? -9.135 6.017 12.483 1.00 97.56 173 PHE A O 1
ATOM 1412 N N . MET A 1 174 ? -7.579 5.269 11.053 1.00 96.25 174 MET A N 1
ATOM 1413 C CA . MET A 1 174 ? -8.355 4.116 10.598 1.00 96.25 174 MET A CA 1
ATOM 1414 C C . MET A 1 174 ? -8.503 3.053 11.694 1.00 96.25 174 MET A C 1
ATOM 1416 O O . MET A 1 174 ? -9.595 2.503 11.869 1.00 96.25 174 MET A O 1
ATOM 1420 N N . ALA A 1 175 ? -7.455 2.821 12.485 1.00 96.94 175 ALA A N 1
ATOM 1421 C CA . ALA A 1 175 ? -7.499 1.943 13.647 1.00 96.94 175 ALA A CA 1
ATOM 1422 C C . ALA A 1 175 ? -8.474 2.477 14.710 1.00 96.94 175 ALA A C 1
ATOM 1424 O O . ALA A 1 175 ? -9.343 1.749 15.194 1.00 96.94 175 ALA A O 1
ATOM 1425 N N . GLU A 1 176 ? -8.397 3.773 15.031 1.00 97.44 176 GLU A N 1
ATOM 1426 C CA . GLU A 1 176 ? -9.306 4.414 15.983 1.00 97.44 176 GLU A CA 1
ATOM 1427 C C . GLU A 1 176 ? -10.763 4.360 15.507 1.00 97.44 176 GLU A C 1
ATOM 1429 O O . GLU A 1 176 ? -11.661 4.008 16.278 1.00 97.44 176 GLU A O 1
ATOM 1434 N N . SER A 1 177 ? -10.994 4.655 14.227 1.00 96.38 177 SER A N 1
ATOM 1435 C CA . SER A 1 177 ? -12.317 4.596 13.606 1.00 96.38 177 SER A CA 1
ATOM 1436 C C . SER A 1 177 ? -12.902 3.185 13.677 1.00 96.38 177 SER A C 1
ATOM 1438 O O . SER A 1 177 ? -14.053 3.021 14.077 1.00 96.38 177 SER A O 1
ATOM 1440 N N . SER A 1 178 ? -12.102 2.161 13.376 1.00 96.00 178 SER A N 1
ATOM 1441 C CA . SER A 1 178 ? -12.514 0.753 13.466 1.00 96.00 178 SER A CA 1
ATOM 1442 C C . SER A 1 178 ? -12.870 0.359 14.903 1.00 96.00 178 SER A C 1
ATOM 1444 O O . SER A 1 178 ? -13.941 -0.192 15.158 1.00 96.00 178 SER A O 1
ATOM 1446 N N . ARG A 1 179 ? -12.032 0.736 15.879 1.00 95.56 179 ARG A N 1
ATOM 1447 C CA . ARG A 1 179 ? -12.295 0.511 17.313 1.00 95.56 179 ARG A CA 1
ATOM 1448 C C . ARG A 1 179 ? -13.531 1.250 17.821 1.00 95.56 179 ARG A C 1
ATOM 1450 O O . ARG A 1 179 ? -14.168 0.813 18.777 1.00 95.56 179 ARG A O 1
ATOM 1457 N N . ARG A 1 180 ? -13.859 2.410 17.250 1.00 96.00 180 ARG A N 1
ATOM 1458 C CA . ARG A 1 180 ? -15.077 3.154 17.595 1.00 96.00 180 ARG A CA 1
ATOM 1459 C C . ARG A 1 180 ? -16.322 2.394 17.154 1.00 96.00 180 ARG A C 1
ATOM 1461 O O . ARG A 1 180 ? -17.246 2.284 17.950 1.00 96.00 180 ARG A O 1
ATOM 1468 N N . VAL A 1 181 ? -16.317 1.846 15.939 1.00 93.50 181 VAL A N 1
ATOM 1469 C CA . VAL A 1 181 ? -17.441 1.052 15.423 1.00 93.50 181 VAL A CA 1
ATOM 1470 C C . VAL A 1 181 ? -17.645 -0.210 16.261 1.00 93.50 181 VAL A C 1
ATOM 1472 O O . VAL A 1 181 ? -18.739 -0.412 16.771 1.00 93.50 181 VAL A O 1
ATOM 1475 N N . LEU A 1 182 ? -16.579 -0.966 16.543 1.00 92.19 182 LEU A N 1
ATOM 1476 C CA . LEU A 1 182 ? -16.660 -2.170 17.386 1.00 92.19 182 LEU A CA 1
ATOM 1477 C C . LEU A 1 182 ? -17.253 -1.903 18.777 1.00 92.19 182 LEU A C 1
ATOM 1479 O O . LEU A 1 182 ? -18.016 -2.711 19.298 1.00 92.19 182 LEU A O 1
ATOM 1483 N N . ARG A 1 183 ? -16.918 -0.759 19.389 1.00 92.81 183 ARG A N 1
ATOM 1484 C CA . ARG A 1 183 ? -17.500 -0.356 20.677 1.00 92.81 183 ARG A CA 1
ATOM 1485 C C . ARG A 1 183 ? -19.001 -0.091 20.574 1.00 92.81 183 ARG A C 1
ATOM 1487 O O . ARG A 1 183 ? -19.729 -0.444 21.492 1.00 92.81 183 ARG A O 1
ATOM 1494 N N . ILE A 1 184 ? -19.454 0.534 19.489 1.00 88.56 184 ILE A N 1
ATOM 1495 C CA . ILE A 1 184 ? -20.878 0.806 19.253 1.00 88.56 184 ILE A CA 1
ATOM 1496 C C . ILE A 1 184 ? -21.633 -0.505 19.024 1.00 88.56 184 ILE A C 1
ATOM 1498 O O . ILE A 1 184 ? -22.671 -0.720 19.645 1.00 88.56 184 ILE A O 1
ATOM 1502 N N . ASP A 1 185 ? -21.090 -1.395 18.196 1.00 83.75 185 ASP A N 1
ATOM 1503 C CA . ASP A 1 185 ? -21.715 -2.683 17.889 1.00 83.75 185 ASP A CA 1
ATOM 1504 C C . ASP A 1 185 ? -21.846 -3.549 19.149 1.00 83.75 185 ASP A C 1
ATOM 1506 O O . ASP A 1 185 ? -22.936 -4.032 19.453 1.00 83.75 185 ASP A O 1
ATOM 1510 N N . GLY A 1 186 ? -20.792 -3.626 19.971 1.00 81.62 186 GLY A N 1
ATOM 1511 C CA . GLY A 1 186 ? -20.851 -4.331 21.254 1.00 81.62 186 GLY A CA 1
ATOM 1512 C C . GLY A 1 186 ? -21.848 -3.723 22.252 1.00 81.62 186 GLY A C 1
ATOM 1513 O O . GLY A 1 186 ? -22.467 -4.446 23.031 1.00 81.62 186 GLY A O 1
ATOM 1514 N N . LEU A 1 187 ? -22.057 -2.401 22.246 1.00 77.69 187 LEU A N 1
ATOM 1515 C CA . LEU A 1 187 ? -23.096 -1.765 23.072 1.00 77.69 187 LEU A CA 1
ATOM 1516 C C . LEU A 1 187 ? -24.509 -2.107 22.576 1.00 77.69 187 LEU A C 1
ATOM 1518 O O . LEU A 1 187 ? -25.396 -2.354 23.393 1.00 77.69 187 LEU A O 1
ATOM 1522 N N . ASN A 1 188 ? -24.713 -2.159 21.259 1.00 75.38 188 ASN A N 1
ATOM 1523 C CA . ASN A 1 188 ? -26.000 -2.508 20.658 1.00 75.38 188 ASN A CA 1
ATOM 1524 C C . ASN A 1 188 ? -26.393 -3.966 20.942 1.00 75.38 188 ASN A C 1
ATOM 1526 O O . ASN A 1 188 ? -27.541 -4.227 21.304 1.00 75.38 188 ASN A O 1
ATOM 1530 N N . GLU A 1 189 ? -25.446 -4.902 20.845 1.00 73.69 189 GLU A N 1
ATOM 1531 C CA . GLU A 1 189 ? -25.677 -6.311 21.191 1.00 73.69 189 GLU A CA 1
ATOM 1532 C C . GLU A 1 189 ? -26.093 -6.467 22.661 1.00 73.69 189 GLU A C 1
ATOM 1534 O O . GLU A 1 189 ? -27.088 -7.126 22.972 1.00 73.69 189 GLU A O 1
ATOM 1539 N N . ASN A 1 190 ? -25.404 -5.779 23.575 1.00 70.81 190 ASN A N 1
ATOM 1540 C CA . ASN A 1 190 ? -25.748 -5.799 24.997 1.00 70.81 190 ASN A CA 1
ATOM 1541 C C . ASN A 1 190 ? -27.148 -5.229 25.277 1.00 70.81 190 ASN A C 1
ATOM 1543 O O . ASN A 1 190 ? -27.878 -5.792 26.087 1.00 70.81 190 ASN A O 1
ATOM 1547 N N . LEU A 1 191 ? -27.56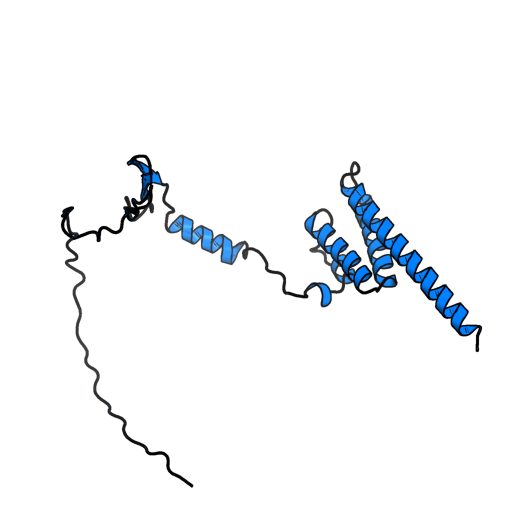1 -4.158 24.590 1.00 66.31 191 LEU A N 1
ATOM 1548 C CA . LEU A 1 191 ? -28.910 -3.593 24.727 1.00 66.31 191 LEU A CA 1
ATOM 1549 C C . LEU A 1 191 ? -30.003 -4.551 24.232 1.00 66.31 191 LEU A C 1
ATOM 1551 O O . LEU A 1 191 ? -31.057 -4.645 24.864 1.00 66.31 191 LEU A O 1
ATOM 1555 N N . SER A 1 192 ? -29.752 -5.287 23.144 1.00 67.38 192 SER A N 1
ATOM 1556 C CA . SER A 1 192 ? -30.698 -6.288 22.633 1.00 67.38 192 SER A CA 1
ATOM 1557 C C . SER A 1 192 ? -30.877 -7.487 23.570 1.00 67.38 192 SER A C 1
ATOM 1559 O O . SER A 1 192 ? -31.981 -8.016 23.674 1.00 67.38 192 SER A O 1
ATOM 1561 N N . ASN A 1 193 ? -29.839 -7.852 24.327 1.00 64.88 193 ASN A N 1
ATOM 1562 C CA . ASN A 1 193 ? -29.889 -8.950 25.297 1.00 64.88 193 ASN A CA 1
ATOM 1563 C C . ASN A 1 193 ? -30.594 -8.587 26.617 1.00 64.88 193 ASN A C 1
ATOM 1565 O O . ASN A 1 193 ? -30.927 -9.479 27.386 1.00 64.88 193 ASN A O 1
ATOM 1569 N N . VAL A 1 194 ? -30.829 -7.299 26.895 1.00 66.50 194 VAL A N 1
ATOM 1570 C CA . VAL A 1 194 ? -31.522 -6.829 28.115 1.00 66.50 194 VAL A CA 1
ATOM 1571 C C . VAL A 1 194 ? -33.054 -6.828 27.953 1.00 66.50 194 VAL A C 1
ATOM 1573 O O . VAL A 1 194 ? -33.774 -6.678 28.934 1.00 66.50 194 VAL A O 1
ATOM 1576 N N . HIS A 1 195 ? -33.571 -6.998 26.730 1.00 55.41 195 HIS A N 1
ATOM 1577 C CA . HIS A 1 195 ? -35.014 -7.014 26.428 1.00 55.41 195 HIS A CA 1
ATOM 1578 C C . HIS A 1 195 ? -35.607 -8.430 26.256 1.00 55.41 195 HIS A C 1
ATOM 1580 O O . HIS A 1 195 ? -36.682 -8.573 25.669 1.00 55.41 195 HIS A O 1
ATOM 1586 N N . VAL A 1 196 ? -34.934 -9.463 26.775 1.00 46.44 196 VAL A N 1
ATOM 1587 C CA . VAL A 1 196 ? -35.431 -10.850 26.876 1.00 46.44 196 VAL A CA 1
ATOM 1588 C C . VAL A 1 196 ? -35.480 -11.250 28.343 1.00 46.44 196 VAL A C 1
ATOM 1590 O O . VAL A 1 196 ? -36.501 -11.850 28.744 1.00 46.44 196 VAL A O 1
#

Organism: NCBI:txid48254

Foldseek 3Di:
DDDDDDDDDDDDDDDDDDDDDPDDPPDPPDPDPDDDDPPPDDDQDDDPPPWDQPDPAQQWTWDQDSVRDIDIDGGHGPVNVVVVVCCCVPNPVHDDDDDDCNLVVDDLVVVVVDPPQDPLDPVSLVVLVVNLVVCVVVLVLVSSLVSLVVSLVVCVVVCDPNPCVVSNVSSVVSNVVSVVVVVVVVVVVVVVVVVD

Mean predicted aligned error: 17.12 Å

Radius of gyration: 34.74 Å; Cα contacts (8 Å, |Δi|>4): 122; chains: 1; bounding box: 57×69×91 Å

Nearest PDB structures (foldseek):
  3ceq-assembly1_A  TM=5.613E-01  e=1.573E+00  Homo sapiens
  4yo5-assembly1_D  TM=6.423E-01  e=3.148E+00  Escherichia coli 042
  6g7c-assembly1_E  TM=6.118E-01  e=3.148E+00  Aeromonas hydrophila subsp. hydrophila ATCC 7966
  4a5x-assembly1_A  TM=6.465E-01  e=4.998E+00  Homo sapiens